Protein AF-A0A810E1B3-F1 (afdb_monomer)

Nearest PDB structures (foldseek):
  8aud-assembly1_A  TM=4.176E-01  e=9.708E-01  Corynebacterium glutamicum ATCC 13032
  8t4h-assembly1_B  TM=4.953E-01  e=5.343E+00  Homo sapiens
  8aud-assembly2_B  TM=3.940E-01  e=2.552E+00  Corynebacterium glutamicum ATCC 13032
  9baa-assembly1_A  TM=4.103E-01  e=7.099E+00  Acetivibrio thermocellus ATCC 27405
  8vpb-assembly1_B  TM=4.462E-01  e=8.912E+00  Acetivibrio thermocellus ATCC 27405

Sequence (246 aa):
MGAIKHEAGAIRKLLKQLGKKEELEVCYEGGPTGYGLHRLLTSLGVRCMVVAPSLIPVRRGDQVKTDRRDALRLSELLRAGELSGVYVPSAEDEALRDLVRAREDAREDLHRAKQRLLKFLLRYSITPPAGIKRRWTKRYRLWLEGLKLEQEAQAITFREYLHAVKEGEERLKRIETGLLEQAAQGANGALVKALQGLRGVAFVTAVSLVAEIGSFRRFRSPMQLMAYLGLVPREYSSGQSVRRGN

Radius of gyration: 25.75 Å; Cα contacts (8 Å, |Δi|>4): 185; chains: 1; bounding box: 69×49×72 Å

Mean predicted aligned error: 8.13 Å

Secondary structure (DSSP, 8-state):
-----SSHHHHHHHHHHH--GGG-EEEEE--TTTTHHHHHHHHTT-EEEEE-GGGSPPPTT-----HHHHHHHHHHHHHTT---BPP---HHHHHHHHHHHHHHHHHHHHHHHHHHHHHHHHHTT----TT--STTSHHHHHHHHT---SSHHHHHHHHHHHHHHHHHHHHHHHHHHHHHHHHHHSTTHHHHHHHHTSTT--HHHHHHHHHHH--GGG-SSHHHHHHHTT-SPEEEEETTEEEEE-

Foldseek 3Di:
DDDFDPDLVRVVVVVVVVDDQVPAEEEDEDDPPACPVVVSSVVVVHHYFYAYPVQQDDDPPPPDDDPVVVRVSVVVCVVVVSTDGDDRADPLLVVLLVLLVQLVVLVVQLVVLVVVLVVLCVVVVNDDPPVCPDDPDPSNLVRLVPDDDPDVVSVVVNVVSNVSNVVSVVSSVVSVVVSVVCLVPDPCVVQLVVQCVDPPQDSSNSSNCCSVVPDPVVDPDPVSVCVVVVNAWDWDDDDPDTDTHD

pLDDT: mean 87.78, std 12.41, range [39.97, 98.69]

Structure (mmCIF, N/CA/C/O backbone):
data_AF-A0A810E1B3-F1
#
_entry.id   AF-A0A810E1B3-F1
#
loop_
_atom_site.group_PDB
_atom_site.id
_atom_site.type_symbol
_atom_site.label_atom_id
_atom_site.label_alt_id
_atom_site.label_comp_id
_atom_site.label_asym_id
_atom_site.label_entity_id
_atom_site.label_seq_id
_atom_site.pdbx_PDB_ins_code
_atom_site.Cartn_x
_atom_site.Cartn_y
_atom_site.Cartn_z
_atom_site.occupancy
_atom_site.B_iso_or_equiv
_atom_site.auth_seq_id
_atom_site.auth_comp_id
_atom_site.auth_asym_id
_atom_site.auth_atom_id
_atom_site.pdbx_PDB_model_num
ATOM 1 N N . MET A 1 1 ? -13.111 20.442 29.327 1.00 57.78 1 MET A N 1
ATOM 2 C CA . MET A 1 1 ? -11.854 19.671 29.433 1.00 57.78 1 MET A CA 1
ATOM 3 C C . MET A 1 1 ? -10.859 20.230 28.433 1.00 57.78 1 MET A C 1
ATOM 5 O O . MET A 1 1 ? -11.298 20.713 27.395 1.00 57.78 1 MET A O 1
ATOM 9 N N . GLY A 1 2 ? -9.578 20.290 28.800 1.00 71.38 2 GLY A N 1
ATOM 10 C CA . GLY A 1 2 ? -8.495 20.767 27.930 1.00 71.38 2 GLY A CA 1
ATOM 11 C C . GLY A 1 2 ? -7.874 19.634 27.110 1.00 71.38 2 GLY A C 1
ATOM 12 O O . GLY A 1 2 ? -8.353 18.504 27.170 1.00 71.38 2 GLY A O 1
ATOM 13 N N . ALA A 1 3 ? -6.808 19.940 26.369 1.00 80.56 3 ALA A N 1
ATOM 14 C CA . ALA A 1 3 ? -6.036 18.947 25.627 1.00 80.56 3 ALA A CA 1
ATOM 15 C C . ALA A 1 3 ? -5.406 17.907 26.570 1.00 80.56 3 ALA A C 1
ATOM 17 O O . ALA A 1 3 ? -4.975 18.231 27.679 1.00 80.56 3 ALA A O 1
ATOM 18 N N . ILE A 1 4 ? -5.347 16.654 26.119 1.00 83.94 4 ILE A N 1
ATOM 19 C CA . ILE A 1 4 ? -4.824 15.524 26.891 1.00 83.94 4 ILE A CA 1
ATOM 20 C C . ILE A 1 4 ? -3.757 14.841 26.051 1.00 83.94 4 ILE A C 1
ATOM 22 O O . ILE A 1 4 ? -3.924 14.668 24.845 1.00 83.94 4 ILE A O 1
ATOM 26 N N . LYS A 1 5 ? -2.656 14.445 26.690 1.00 85.44 5 LYS A N 1
ATOM 27 C CA . LYS A 1 5 ? -1.611 13.676 26.016 1.00 85.44 5 LYS A CA 1
ATOM 28 C C . LYS A 1 5 ? -2.170 12.339 25.534 1.00 85.44 5 LYS A C 1
ATOM 30 O O . LYS A 1 5 ? -2.859 11.648 26.287 1.00 85.44 5 LYS A O 1
ATOM 35 N N . HIS A 1 6 ? -1.822 11.953 24.310 1.00 84.19 6 HIS A N 1
ATOM 36 C CA . HIS A 1 6 ? -2.194 10.666 23.722 1.00 84.19 6 HIS A CA 1
ATOM 37 C C . HIS A 1 6 ? -1.310 9.533 24.279 1.00 84.19 6 HIS A C 1
ATOM 39 O O . HIS A 1 6 ? -0.597 8.849 23.556 1.00 84.19 6 HIS A O 1
ATOM 45 N N . GLU A 1 7 ? -1.345 9.354 25.598 1.00 90.00 7 GLU A N 1
ATOM 46 C CA . GLU A 1 7 ? -0.575 8.357 26.338 1.00 90.00 7 GLU A CA 1
ATOM 47 C C . GLU A 1 7 ? -1.523 7.527 27.203 1.00 90.00 7 GLU A C 1
ATOM 49 O O . GLU A 1 7 ? -2.432 8.062 27.847 1.00 90.00 7 GLU A O 1
ATOM 54 N N . ALA A 1 8 ? -1.291 6.215 27.278 1.00 88.44 8 ALA A N 1
ATOM 55 C CA . ALA A 1 8 ? -2.185 5.305 27.994 1.00 88.44 8 ALA A CA 1
ATOM 56 C C . ALA A 1 8 ? -2.392 5.700 29.468 1.00 88.44 8 ALA A C 1
ATOM 58 O O . ALA A 1 8 ? -3.504 5.595 29.987 1.00 88.44 8 ALA A O 1
ATOM 59 N N . GLY A 1 9 ? -1.345 6.195 30.138 1.00 91.50 9 GLY A N 1
ATOM 60 C CA . GLY A 1 9 ? -1.424 6.671 31.521 1.00 91.50 9 GLY A CA 1
ATOM 61 C C . GLY A 1 9 ? -2.328 7.897 31.683 1.00 91.50 9 GLY A C 1
ATOM 62 O O . GLY A 1 9 ? -3.181 7.921 32.573 1.00 91.50 9 GLY A O 1
ATOM 63 N N . ALA A 1 10 ? -2.194 8.884 30.792 1.00 91.75 10 ALA A N 1
ATOM 64 C CA . ALA A 1 10 ? -3.015 10.094 30.801 1.00 91.75 10 ALA A CA 1
ATOM 65 C C . ALA A 1 10 ? -4.493 9.777 30.525 1.00 91.75 10 ALA A C 1
ATOM 67 O O . ALA A 1 10 ? -5.373 10.260 31.239 1.00 91.75 10 ALA A O 1
ATOM 68 N N . ILE A 1 11 ? -4.760 8.894 29.558 1.00 92.25 11 ILE A N 1
ATOM 69 C CA . ILE A 1 11 ? -6.116 8.450 29.206 1.00 92.25 11 ILE A CA 1
ATOM 70 C C . ILE A 1 11 ? -6.761 7.694 30.373 1.00 92.25 11 ILE A C 1
ATOM 72 O O . ILE A 1 11 ? -7.889 7.996 30.757 1.00 92.25 11 ILE A O 1
ATOM 76 N N . ARG A 1 12 ? -6.041 6.759 31.009 1.00 91.62 12 ARG A N 1
ATOM 77 C CA . ARG A 1 12 ? -6.546 6.037 32.192 1.00 91.62 12 ARG A CA 1
ATOM 78 C C . ARG A 1 12 ? -6.885 6.983 33.342 1.00 91.62 12 ARG A C 1
ATOM 80 O O . ARG A 1 12 ? -7.899 6.785 34.009 1.00 91.62 12 ARG A O 1
ATOM 87 N N . LYS A 1 13 ? -6.048 7.998 33.583 1.00 91.94 13 LYS A N 1
ATOM 88 C CA . LYS A 1 13 ? -6.295 9.010 34.619 1.00 91.94 13 LYS A CA 1
ATOM 89 C C . LYS A 1 13 ? -7.562 9.810 34.317 1.00 91.94 13 LYS A C 1
ATOM 91 O O . LYS A 1 13 ? -8.375 9.980 35.219 1.00 91.94 13 LYS A O 1
ATOM 96 N N . LEU A 1 14 ? -7.747 10.236 33.068 1.00 91.19 14 LEU A N 1
ATOM 97 C CA . LEU A 1 14 ? -8.951 10.948 32.640 1.00 91.19 14 LEU A CA 1
ATOM 98 C C . LEU A 1 14 ? -10.212 10.107 32.862 1.00 91.19 14 LEU A C 1
ATOM 100 O O . LEU A 1 14 ? -11.160 10.588 33.468 1.00 91.19 14 LEU A O 1
ATOM 104 N N . LEU A 1 15 ? -10.228 8.854 32.401 1.00 91.69 15 LEU A N 1
ATOM 105 C CA . LEU A 1 15 ? -11.415 7.999 32.518 1.00 91.69 15 LEU A CA 1
ATOM 106 C C . LEU A 1 15 ? -11.840 7.811 33.977 1.00 91.69 15 LEU A C 1
ATOM 108 O O . LEU A 1 15 ? -13.021 7.909 34.282 1.00 91.69 15 LEU A O 1
ATOM 112 N N . LYS A 1 16 ? -10.875 7.639 34.892 1.00 89.94 16 LYS A N 1
ATOM 113 C CA . LYS A 1 16 ? -11.152 7.570 36.336 1.00 89.94 16 LYS A CA 1
ATOM 114 C C . LYS A 1 16 ? -11.768 8.856 36.895 1.00 89.94 16 LYS A C 1
ATOM 116 O O . LYS A 1 16 ? -12.534 8.783 37.846 1.00 89.94 16 LYS A O 1
ATOM 121 N N . GLN A 1 17 ? -11.413 10.018 36.344 1.00 91.19 17 GLN A N 1
ATOM 122 C CA . GLN A 1 17 ? -11.992 11.305 36.743 1.00 91.19 17 GLN A CA 1
ATOM 123 C C . GLN A 1 17 ? -13.399 11.515 36.173 1.00 91.19 17 GLN A C 1
ATOM 125 O O . GLN A 1 17 ? -14.184 12.246 36.767 1.00 91.19 17 GLN A O 1
ATOM 130 N N . LEU A 1 18 ? -13.702 10.904 35.025 1.00 90.38 18 LEU A N 1
ATOM 131 C CA . LEU A 1 18 ? -14.982 11.045 34.333 1.00 90.38 18 LEU A CA 1
ATOM 132 C C . LEU A 1 18 ? -16.108 10.222 34.962 1.00 90.38 18 LEU A C 1
ATOM 134 O O . LEU A 1 18 ? -17.259 10.639 34.885 1.00 90.38 18 LEU A O 1
ATOM 138 N N . GLY A 1 19 ? -15.795 9.079 35.573 1.00 90.75 19 GLY A N 1
ATOM 139 C CA . GLY A 1 19 ? -16.785 8.250 36.254 1.00 90.75 19 GLY A CA 1
ATOM 140 C C . GLY A 1 19 ? -16.508 6.757 36.136 1.00 90.75 19 GLY A C 1
ATOM 141 O O . GLY A 1 19 ? -15.393 6.322 35.831 1.00 90.75 19 GLY A O 1
ATOM 142 N N . LYS A 1 20 ? -17.541 5.955 36.404 1.00 91.00 20 LYS A N 1
ATOM 143 C CA . LYS A 1 20 ? -17.486 4.498 36.257 1.00 91.00 20 LYS A CA 1
ATOM 144 C C . LYS A 1 20 ? -17.543 4.119 34.780 1.00 91.00 20 LYS A C 1
ATOM 146 O O . LYS A 1 20 ? -18.309 4.699 34.021 1.00 91.00 20 LYS A O 1
ATOM 151 N N . LYS A 1 21 ? -16.762 3.120 34.368 1.00 90.38 21 LYS A N 1
ATOM 152 C CA . LYS A 1 21 ? -16.644 2.703 32.957 1.00 90.38 21 LYS A CA 1
ATOM 153 C C . LYS A 1 21 ? -17.984 2.310 32.321 1.00 90.38 21 LYS A C 1
ATOM 155 O O . LYS A 1 21 ? -18.166 2.535 31.132 1.00 90.38 21 LYS A O 1
ATOM 160 N N . GLU A 1 22 ? -18.913 1.772 33.110 1.00 90.75 22 GLU A N 1
ATOM 161 C CA . GLU A 1 22 ? -20.248 1.345 32.677 1.00 90.75 22 GLU A CA 1
ATOM 162 C C . GLU A 1 22 ? -21.158 2.529 32.308 1.00 90.75 22 GLU A C 1
ATOM 164 O O . GLU A 1 22 ? -22.084 2.379 31.514 1.00 90.75 22 GLU A O 1
ATOM 169 N N . GLU A 1 23 ? -20.873 3.708 32.862 1.00 91.31 23 GLU A N 1
ATOM 170 C CA . GLU A 1 23 ? -21.619 4.953 32.652 1.00 91.31 23 GLU A CA 1
ATOM 171 C C . GLU A 1 23 ? -20.979 5.830 31.561 1.00 91.31 23 GLU A C 1
ATOM 173 O O . GLU A 1 23 ? -21.520 6.874 31.201 1.00 91.31 23 GLU A O 1
ATOM 178 N N . LEU A 1 24 ? -19.825 5.416 31.022 1.00 92.81 24 LEU A N 1
ATOM 179 C CA . LEU A 1 24 ? -19.074 6.178 30.031 1.00 92.81 24 LEU A CA 1
ATOM 180 C C . LEU A 1 24 ? -19.323 5.670 28.612 1.00 92.81 24 LEU A C 1
ATOM 182 O O . LEU A 1 24 ? -19.197 4.483 28.299 1.00 92.81 24 LEU A O 1
ATOM 186 N N . GLU A 1 25 ? -19.589 6.621 27.725 1.00 93.62 25 GLU A N 1
ATOM 187 C CA . GLU A 1 25 ? -19.604 6.416 26.285 1.00 93.62 25 GLU A CA 1
ATOM 188 C C . GLU A 1 25 ? -18.716 7.468 25.627 1.00 93.62 25 GLU A C 1
ATOM 190 O O . GLU A 1 25 ? -18.861 8.669 25.858 1.00 93.62 25 GLU A O 1
ATOM 195 N N . VAL A 1 26 ? -17.737 7.004 24.856 1.00 93.81 26 VAL A N 1
ATOM 196 C CA . VAL A 1 26 ? -16.709 7.846 24.242 1.00 93.81 26 VAL A CA 1
ATOM 197 C C . VAL A 1 26 ? -16.842 7.760 22.731 1.00 93.81 26 VAL A C 1
ATOM 199 O O . VAL A 1 26 ? -17.075 6.685 22.186 1.00 93.81 26 VAL A O 1
ATOM 202 N N . CYS A 1 27 ? -16.620 8.866 22.029 1.00 93.69 27 CYS A N 1
ATOM 203 C CA . CYS A 1 27 ? -16.398 8.831 20.591 1.00 93.69 27 CYS A CA 1
ATOM 204 C C . CYS A 1 27 ? -15.172 9.649 20.199 1.00 93.69 27 CYS A C 1
ATOM 206 O O . CYS A 1 27 ? -14.748 10.540 20.937 1.00 93.69 27 CYS A O 1
ATOM 208 N N . TYR A 1 28 ? -14.595 9.325 19.046 1.00 91.56 28 TYR A N 1
ATOM 209 C CA . TYR A 1 28 ? -13.594 10.169 18.406 1.00 91.56 28 TYR A CA 1
ATOM 210 C C . TYR A 1 28 ? -13.694 10.082 16.883 1.00 91.56 28 TYR A C 1
ATOM 212 O O . TYR A 1 28 ? -14.169 9.091 16.320 1.00 91.56 28 TYR A O 1
ATOM 220 N N . GLU A 1 29 ? -13.239 11.140 16.222 1.00 89.94 29 GLU A N 1
ATOM 221 C CA . GLU A 1 29 ? -13.160 11.208 14.769 1.00 89.94 29 GLU A CA 1
ATOM 222 C C . GLU A 1 29 ? -11.985 10.367 14.257 1.00 89.94 29 GLU A C 1
ATOM 224 O O . GLU A 1 29 ? -10.843 10.520 14.693 1.00 89.94 29 GLU A O 1
ATOM 229 N N . GLY A 1 30 ? -12.271 9.458 13.328 1.00 85.25 30 GLY A N 1
ATOM 230 C CA . GLY A 1 30 ? -11.265 8.644 12.668 1.00 85.25 30 GLY A CA 1
ATOM 231 C C . GLY A 1 30 ? -10.285 9.524 11.897 1.00 85.25 30 GLY A C 1
ATOM 232 O O . GLY A 1 30 ? -10.683 10.334 11.064 1.00 85.25 30 GLY A O 1
ATOM 233 N N . GLY A 1 31 ? -8.998 9.328 12.158 1.00 82.75 31 GLY A N 1
ATOM 234 C CA . GLY A 1 31 ? -7.913 10.069 11.529 1.00 82.75 31 GLY A CA 1
ATOM 235 C C . GLY A 1 31 ? -6.709 9.169 11.244 1.00 82.75 31 GLY A C 1
ATOM 236 O O . GLY A 1 31 ? -6.809 7.944 11.340 1.00 82.75 31 GLY A O 1
ATOM 237 N N . PRO A 1 32 ? -5.542 9.750 10.925 1.00 79.75 32 PRO A N 1
ATOM 238 C CA . PRO A 1 32 ? -4.345 8.985 10.562 1.00 79.75 32 PRO A CA 1
ATOM 239 C C . PRO A 1 32 ? -3.734 8.199 11.736 1.00 79.75 32 PRO A C 1
ATOM 241 O O . PRO A 1 32 ? -2.818 7.411 11.539 1.00 79.75 32 PRO A O 1
ATOM 244 N N . THR A 1 33 ? -4.222 8.402 12.961 1.00 81.19 33 THR A N 1
ATOM 245 C CA . THR A 1 33 ? -3.702 7.802 14.199 1.00 81.19 33 THR A CA 1
ATOM 246 C C . THR A 1 33 ? -4.186 6.366 14.452 1.00 81.19 33 THR A C 1
ATOM 248 O O . THR A 1 33 ? -3.860 5.784 15.489 1.00 81.19 33 THR A O 1
ATOM 251 N N . GLY A 1 34 ? -4.942 5.780 13.517 1.00 85.00 34 GLY A N 1
ATOM 252 C CA . GLY A 1 34 ? -5.400 4.389 13.573 1.00 85.00 34 GLY A CA 1
ATOM 253 C C . GLY A 1 34 ? -6.413 4.110 14.691 1.00 85.00 34 GLY A C 1
ATOM 254 O O . GLY A 1 34 ? -7.148 4.994 15.143 1.00 85.00 34 GLY A O 1
ATOM 255 N N . TYR A 1 35 ? -6.467 2.854 15.142 1.00 92.25 35 TYR A N 1
ATOM 256 C CA . TYR A 1 35 ? -7.462 2.379 16.119 1.00 92.25 35 TYR A CA 1
ATOM 257 C C . TYR A 1 35 ? -6.884 2.083 17.513 1.00 92.25 35 TYR A C 1
ATOM 259 O O . TYR A 1 35 ? -7.554 1.479 18.353 1.00 92.25 35 TYR A O 1
ATOM 267 N N . GLY A 1 36 ? -5.654 2.527 17.799 1.00 91.94 36 GLY A N 1
ATOM 268 C CA . GLY A 1 36 ? -4.984 2.289 19.085 1.00 91.94 36 GLY A CA 1
ATOM 269 C C . GLY A 1 36 ? -5.761 2.841 20.286 1.00 91.94 36 GLY A C 1
ATOM 270 O O . GLY A 1 36 ? -5.939 2.139 21.283 1.00 91.94 36 GLY A O 1
ATOM 271 N N . LEU A 1 37 ? -6.301 4.060 20.167 1.00 92.31 37 LEU A N 1
ATOM 272 C CA . LEU A 1 37 ? -7.140 4.670 21.204 1.00 92.31 37 LEU A CA 1
ATOM 273 C C . LEU A 1 37 ? -8.421 3.864 21.440 1.00 92.31 37 LEU A C 1
ATOM 275 O O . LEU A 1 37 ? -8.738 3.556 22.587 1.00 92.31 37 LEU A O 1
ATOM 279 N N . HIS A 1 38 ? -9.123 3.481 20.368 1.00 94.19 38 HIS A N 1
ATOM 280 C CA . HIS A 1 38 ? -10.306 2.626 20.464 1.00 94.19 38 HIS A CA 1
ATOM 281 C C . HIS A 1 38 ? -9.984 1.336 21.231 1.00 94.19 38 HIS A C 1
ATOM 283 O O . HIS A 1 38 ? -10.647 1.024 22.215 1.00 94.19 38 HIS A O 1
ATOM 289 N N . ARG A 1 39 ? -8.915 0.624 20.846 1.00 92.81 39 ARG A N 1
ATOM 290 C CA . ARG A 1 39 ? -8.494 -0.624 21.508 1.00 92.81 39 ARG A CA 1
ATOM 291 C C . ARG A 1 39 ? -8.174 -0.420 22.986 1.00 92.81 39 ARG A C 1
ATOM 293 O O . ARG A 1 39 ? -8.597 -1.230 23.809 1.00 9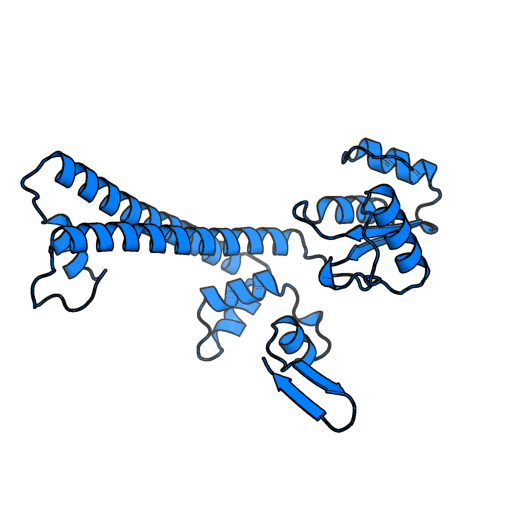2.81 39 ARG A O 1
ATOM 300 N N . LEU A 1 40 ? -7.472 0.660 23.337 1.00 93.31 40 LEU A N 1
ATOM 301 C CA . LEU A 1 40 ? -7.196 0.996 24.732 1.00 93.31 40 LEU A CA 1
ATOM 302 C C . LEU A 1 40 ? -8.500 1.199 25.513 1.00 93.31 40 LEU A C 1
ATOM 304 O O . LEU A 1 40 ? -8.666 0.588 26.566 1.00 93.31 40 LEU A O 1
ATOM 308 N N . LEU A 1 41 ? -9.426 2.008 24.998 1.00 94.00 41 LEU A N 1
ATOM 309 C CA . LEU A 1 41 ? -10.704 2.294 25.654 1.00 94.00 41 LEU A CA 1
ATOM 310 C C . LEU A 1 41 ? -11.537 1.019 25.843 1.00 94.00 41 LEU A C 1
ATOM 312 O O . LEU A 1 41 ? -11.976 0.733 26.958 1.00 94.00 41 LEU A O 1
ATOM 316 N N . THR A 1 42 ? -11.659 0.200 24.796 1.00 93.75 42 THR A N 1
ATOM 317 C CA . THR A 1 42 ? -12.369 -1.083 24.861 1.00 93.75 42 THR A CA 1
ATOM 318 C C . THR A 1 42 ? -11.716 -2.053 25.850 1.00 93.75 42 THR A C 1
ATOM 320 O O . THR A 1 42 ? -12.423 -2.699 26.617 1.00 93.75 42 THR A O 1
ATOM 323 N N . SER A 1 43 ? -10.378 -2.120 25.912 1.00 93.44 43 SER A N 1
ATOM 324 C CA . SER A 1 43 ? -9.656 -2.973 26.878 1.00 93.44 43 SER A CA 1
ATOM 325 C C . SER A 1 43 ? -9.891 -2.570 28.339 1.00 93.44 43 SER A C 1
ATOM 327 O O . SER A 1 43 ? -9.767 -3.391 29.244 1.00 93.44 43 SER A O 1
ATOM 329 N N . LEU A 1 44 ? -10.261 -1.307 28.573 1.00 93.06 44 LEU A N 1
ATOM 330 C CA . LEU A 1 44 ? -10.623 -0.785 29.891 1.00 93.06 44 LEU A CA 1
ATOM 331 C C . LEU A 1 44 ? -12.114 -0.989 30.207 1.00 93.06 44 LEU A C 1
ATOM 333 O O . LEU A 1 44 ? -12.564 -0.614 31.289 1.00 93.06 44 LEU A O 1
ATOM 337 N N . GLY A 1 45 ? -12.876 -1.589 29.287 1.00 93.75 45 GLY A N 1
ATOM 338 C CA . GLY A 1 45 ? -14.316 -1.805 29.408 1.00 93.75 45 GLY A CA 1
ATOM 339 C C . GLY A 1 45 ? -15.156 -0.558 29.128 1.00 93.75 45 GLY A C 1
ATOM 340 O O . GLY A 1 45 ? -16.323 -0.536 29.503 1.00 93.75 45 GLY A O 1
ATOM 341 N N . VAL A 1 46 ? -14.582 0.475 28.500 1.00 95.12 46 VAL A N 1
ATOM 342 C CA . VAL A 1 46 ? -15.312 1.688 28.105 1.00 95.12 46 VAL A CA 1
ATOM 343 C C . VAL A 1 46 ? -15.859 1.517 26.691 1.00 95.12 46 VAL A C 1
ATOM 345 O O . VAL A 1 46 ? -15.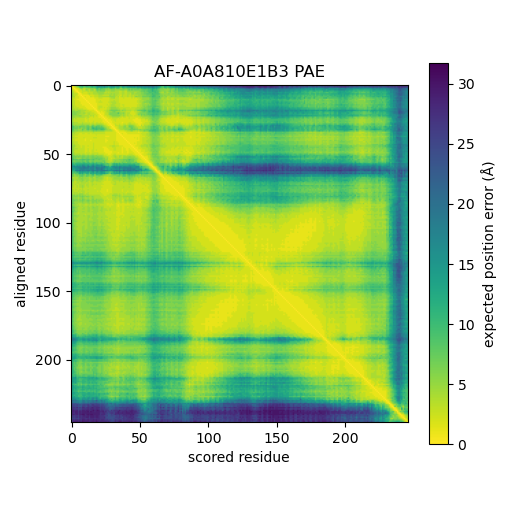128 1.120 25.779 1.00 95.12 46 VAL A O 1
ATOM 348 N N . ARG A 1 47 ? -17.139 1.849 26.487 1.00 93.75 47 ARG A N 1
ATOM 349 C CA . ARG A 1 47 ? -17.737 1.868 25.145 1.00 93.75 47 ARG A CA 1
ATOM 350 C C . ARG A 1 47 ? -17.126 3.001 24.326 1.00 93.75 47 ARG A C 1
ATOM 352 O O . ARG A 1 47 ? -17.100 4.146 24.774 1.00 93.75 47 ARG A O 1
ATOM 359 N N . CYS A 1 48 ? -16.637 2.678 23.130 1.00 94.62 48 CYS A N 1
ATOM 360 C CA . CYS A 1 48 ? -16.008 3.641 22.236 1.00 94.62 48 CYS A CA 1
ATOM 361 C C . CYS A 1 48 ? -16.564 3.524 20.814 1.00 94.62 48 CYS A C 1
ATOM 363 O O . CYS A 1 48 ? -16.584 2.434 20.248 1.00 94.62 48 CYS A O 1
ATOM 365 N N . MET A 1 49 ? -16.978 4.649 20.231 1.00 94.69 49 MET A N 1
ATOM 366 C CA . MET A 1 49 ? -17.393 4.760 18.836 1.00 94.69 49 MET A CA 1
ATOM 367 C C . MET A 1 49 ? -16.354 5.546 18.029 1.00 94.69 49 MET A C 1
ATOM 369 O O . MET A 1 49 ? -16.035 6.689 18.351 1.00 94.69 49 MET A O 1
ATOM 373 N N . VAL A 1 50 ? -15.851 4.957 16.945 1.00 93.62 50 VAL A N 1
ATOM 374 C CA . VAL A 1 50 ? -15.025 5.680 15.965 1.00 93.62 50 VAL A CA 1
ATOM 375 C C . VAL A 1 50 ? -15.936 6.216 14.873 1.00 93.62 50 VAL A C 1
ATOM 377 O O . VAL A 1 50 ? -16.738 5.457 14.335 1.00 93.62 50 VAL A O 1
ATOM 380 N N . VAL A 1 51 ? -15.827 7.494 14.528 1.00 91.69 51 VAL A N 1
ATOM 381 C CA . VAL A 1 51 ? -16.747 8.160 13.593 1.00 91.69 51 VAL A CA 1
ATOM 382 C C . VAL A 1 51 ? -15.982 8.646 12.370 1.00 91.69 51 VAL A C 1
ATOM 384 O O . VAL A 1 51 ? -14.921 9.245 12.508 1.00 91.69 51 VAL A O 1
ATOM 387 N N . ALA A 1 52 ? -16.494 8.401 11.163 1.00 85.38 52 ALA A N 1
ATOM 388 C CA . ALA A 1 52 ? -15.880 8.955 9.958 1.00 85.38 52 ALA A CA 1
ATOM 389 C C . ALA A 1 52 ? -16.191 10.459 9.841 1.00 85.38 52 ALA A C 1
ATOM 391 O O . ALA A 1 52 ? -17.363 10.820 9.968 1.00 85.38 52 ALA A O 1
ATOM 392 N N . PRO A 1 53 ? -15.208 11.314 9.491 1.00 81.44 53 PRO A N 1
ATOM 393 C CA . PRO A 1 53 ? -15.416 12.753 9.295 1.00 81.44 53 PRO A CA 1
ATOM 394 C C . PRO A 1 53 ? -16.598 13.078 8.371 1.00 81.44 53 PRO A C 1
ATOM 396 O O . PRO A 1 53 ? -17.399 13.970 8.632 1.00 81.44 53 PRO A O 1
ATOM 399 N N . SER A 1 54 ? -16.739 12.300 7.295 1.00 79.88 54 SER A N 1
ATOM 400 C CA . SER A 1 54 ? -17.780 12.460 6.275 1.00 79.88 54 SER A CA 1
ATOM 401 C C . SER A 1 54 ? -19.193 12.114 6.748 1.00 79.88 54 SER A C 1
ATOM 403 O O . SER A 1 54 ? -20.152 12.459 6.061 1.00 79.88 54 SER A O 1
ATOM 405 N N . LEU A 1 55 ? -19.329 11.427 7.885 1.00 80.62 55 LEU A N 1
ATOM 406 C CA . LEU A 1 55 ? -20.614 11.051 8.477 1.00 80.62 55 LEU A CA 1
ATOM 407 C C . LEU A 1 55 ? -21.037 11.991 9.611 1.00 80.62 55 LEU A C 1
ATOM 409 O O . LEU A 1 55 ? -22.160 11.874 10.090 1.00 80.62 55 LEU A O 1
ATOM 413 N N . ILE A 1 56 ? -20.170 12.912 10.044 1.00 81.06 56 ILE A N 1
ATOM 414 C CA . ILE A 1 56 ? -20.500 13.877 11.095 1.00 81.06 56 ILE A CA 1
ATOM 415 C C . ILE A 1 56 ? -21.428 14.949 10.497 1.00 81.06 56 ILE A C 1
ATOM 417 O O . ILE A 1 56 ? -21.035 15.630 9.546 1.00 81.06 56 ILE A O 1
ATOM 421 N N . PRO A 1 57 ? -22.642 15.160 11.041 1.00 79.56 57 PRO A N 1
ATOM 422 C CA . PRO A 1 57 ? -23.533 16.215 10.572 1.00 79.56 57 PRO A CA 1
ATOM 423 C C . PRO A 1 57 ? -22.885 17.600 10.691 1.00 79.56 57 PRO A C 1
ATOM 425 O O . PRO A 1 57 ? -22.527 18.037 11.789 1.00 79.56 57 PRO A O 1
ATOM 428 N N . VAL A 1 58 ? -22.772 18.329 9.575 1.00 74.44 58 VAL A N 1
ATOM 429 C CA . VAL A 1 58 ? -22.202 19.689 9.524 1.00 74.44 58 VAL A CA 1
ATOM 430 C C . VAL A 1 58 ? -23.324 20.726 9.427 1.00 74.44 58 VAL A C 1
ATOM 432 O O . VAL A 1 58 ? -24.231 20.603 8.608 1.00 74.44 58 VAL A O 1
ATOM 435 N N . ARG A 1 59 ? -23.254 21.789 10.242 1.00 70.00 59 ARG A N 1
ATOM 436 C CA . ARG A 1 59 ? -24.195 22.921 10.176 1.00 70.00 59 ARG A CA 1
ATOM 437 C C . ARG A 1 59 ? -23.615 23.957 9.214 1.00 70.00 59 ARG A C 1
ATOM 439 O O . ARG A 1 59 ? -22.440 24.299 9.326 1.00 70.00 59 ARG A O 1
ATOM 446 N N . ARG A 1 60 ? -24.415 24.452 8.264 1.00 60.06 60 ARG A N 1
ATOM 447 C CA . ARG A 1 60 ? -23.979 25.526 7.353 1.00 60.06 60 ARG A CA 1
ATOM 448 C C . ARG A 1 60 ? -23.740 26.815 8.151 1.00 60.06 60 ARG A C 1
ATOM 450 O O . ARG A 1 60 ? -24.574 27.175 8.972 1.00 60.06 60 ARG A O 1
ATOM 457 N N . GLY A 1 61 ? -22.623 27.500 7.892 1.00 64.31 61 GLY A N 1
ATOM 458 C CA . GLY A 1 61 ? -22.280 28.786 8.522 1.00 64.31 61 GLY A CA 1
ATOM 459 C C . GLY A 1 61 ? -21.372 28.709 9.757 1.00 64.31 61 GLY A C 1
ATOM 460 O O . GLY A 1 61 ? -21.006 29.749 10.296 1.00 64.31 61 GLY A O 1
ATOM 461 N N . ASP A 1 62 ? -20.962 27.516 10.190 1.00 63.53 62 ASP A N 1
ATOM 462 C CA . ASP A 1 62 ? -20.057 27.350 11.335 1.00 63.53 62 ASP A CA 1
ATOM 463 C C . ASP A 1 62 ? -18.593 27.557 10.885 1.00 63.53 62 ASP A C 1
ATOM 465 O O . ASP A 1 62 ? -17.951 26.648 10.360 1.00 63.53 62 ASP A O 1
ATOM 469 N N . GLN A 1 63 ? -18.091 28.793 11.000 1.00 58.31 63 GLN A N 1
ATOM 470 C CA . GLN A 1 63 ? -16.762 29.188 10.494 1.00 58.31 63 GLN A CA 1
ATOM 471 C C . GLN A 1 63 ? -15.634 29.075 11.534 1.00 58.31 63 GLN A C 1
ATOM 473 O O . GLN A 1 63 ? -14.461 29.126 11.173 1.00 58.31 63 GLN A O 1
ATOM 478 N N . VAL A 1 64 ? -15.963 28.905 12.819 1.00 68.69 64 VAL A N 1
ATOM 479 C CA . VAL A 1 64 ? -14.970 28.851 13.903 1.00 68.69 64 VAL A CA 1
ATOM 480 C C . VAL A 1 64 ? -14.771 27.406 14.348 1.00 68.69 64 VAL A C 1
ATOM 482 O O . VAL A 1 64 ? -15.578 26.872 15.108 1.00 68.69 64 VAL A O 1
ATOM 485 N N . LYS A 1 65 ? -13.671 26.797 13.899 1.00 66.75 65 LYS A N 1
ATOM 486 C CA . LYS A 1 65 ? -13.239 25.455 14.308 1.00 66.75 65 LYS A CA 1
ATOM 487 C C . LYS A 1 65 ? -12.239 25.549 15.453 1.00 66.75 65 LYS A C 1
ATOM 489 O O . LYS A 1 65 ? -11.205 26.198 15.317 1.00 66.75 65 LYS A O 1
ATOM 494 N N . THR A 1 66 ? -12.551 24.920 16.580 1.00 80.94 66 THR A N 1
ATOM 495 C CA . THR A 1 66 ? -11.599 24.725 17.678 1.00 80.94 66 THR A CA 1
ATOM 496 C C . THR A 1 66 ? -11.770 23.322 18.233 1.00 80.94 66 THR A C 1
ATOM 498 O O . THR A 1 66 ? -12.904 22.873 18.402 1.00 80.94 66 THR A O 1
ATOM 501 N N . ASP A 1 67 ? -10.665 22.675 18.615 1.00 81.25 67 ASP A N 1
ATOM 502 C CA . ASP A 1 67 ? -10.668 21.295 19.129 1.00 81.25 67 ASP A CA 1
ATOM 503 C C . ASP A 1 67 ? -11.695 21.086 20.251 1.00 81.25 67 ASP A C 1
ATOM 505 O O . ASP A 1 67 ? -12.368 20.062 20.337 1.00 81.25 67 ASP A O 1
ATOM 509 N N . ARG A 1 68 ? -11.860 22.096 21.117 1.00 83.12 68 ARG A N 1
ATOM 510 C CA . ARG A 1 68 ? -12.826 22.059 22.219 1.00 83.12 68 ARG A CA 1
ATOM 511 C C . ARG A 1 68 ? -14.278 22.092 21.735 1.00 83.12 68 ARG A C 1
ATOM 513 O O . ARG A 1 68 ? -15.109 21.403 22.324 1.00 83.12 68 ARG A O 1
ATOM 520 N N . ARG A 1 69 ? -14.601 22.915 20.731 1.00 83.19 69 ARG A N 1
ATOM 521 C CA . ARG A 1 69 ? -15.960 22.988 20.166 1.00 83.19 69 ARG A CA 1
ATOM 522 C C . ARG A 1 69 ? -16.283 21.724 19.383 1.00 83.19 69 ARG A C 1
ATOM 524 O O . ARG A 1 69 ? -17.386 21.210 19.535 1.00 83.19 69 ARG A O 1
ATOM 531 N N . ASP A 1 70 ? -15.319 21.201 18.636 1.00 83.50 70 ASP A N 1
ATOM 532 C CA . ASP A 1 70 ? -15.487 19.971 17.862 1.00 83.50 70 ASP A CA 1
ATOM 533 C C . ASP A 1 70 ? -15.694 18.761 18.788 1.00 83.50 70 ASP A C 1
ATOM 535 O O . ASP A 1 70 ? -16.640 17.995 18.600 1.00 83.50 70 ASP A O 1
ATOM 539 N N . ALA A 1 71 ? -14.916 18.650 19.872 1.00 87.50 71 ALA A N 1
ATOM 540 C CA . ALA A 1 71 ? -15.103 17.603 20.880 1.00 87.50 71 ALA A CA 1
ATOM 541 C C . ALA A 1 71 ? -16.458 17.694 21.610 1.00 87.50 71 ALA A C 1
ATOM 543 O O . ALA A 1 71 ? -17.090 16.667 21.860 1.00 87.50 71 ALA A O 1
ATOM 544 N N . LEU A 1 72 ? -16.920 18.906 21.947 1.00 89.31 72 LEU A N 1
ATOM 545 C CA . LEU A 1 72 ? -18.231 19.108 22.580 1.00 89.31 72 LEU A CA 1
ATOM 546 C C . LEU A 1 72 ? -19.375 18.752 21.625 1.00 89.31 72 LEU A C 1
ATOM 548 O O . LEU A 1 72 ? -20.314 18.065 22.006 1.00 89.31 72 LEU A O 1
ATOM 552 N N . ARG A 1 73 ? -19.281 19.179 20.366 1.00 88.81 73 ARG A N 1
ATOM 553 C CA . ARG A 1 73 ? -20.266 18.844 19.337 1.00 88.81 73 ARG A CA 1
ATOM 554 C C . ARG A 1 73 ? -20.361 17.334 19.134 1.00 88.81 73 ARG A C 1
ATOM 556 O O . ARG A 1 73 ? -21.459 16.795 19.045 1.00 88.81 73 ARG A O 1
ATOM 563 N N . LEU A 1 74 ? -19.220 16.650 19.062 1.00 90.25 74 LEU A N 1
ATOM 564 C CA . LEU A 1 74 ? -19.184 15.195 18.949 1.00 90.25 74 LEU A CA 1
ATOM 565 C C . LEU A 1 74 ? -19.857 14.518 20.147 1.00 90.25 74 LEU A C 1
ATOM 567 O O . LEU A 1 74 ? -20.649 13.601 19.950 1.00 90.25 74 LEU A O 1
ATOM 571 N N . SER A 1 75 ? -19.614 14.981 21.376 1.00 91.88 75 SER A N 1
ATOM 572 C CA 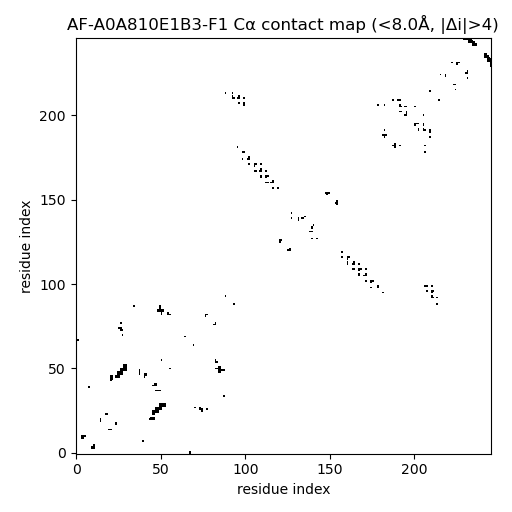. SER A 1 75 ? -20.272 14.394 22.548 1.00 91.88 75 SER A CA 1
ATOM 573 C C . SER A 1 75 ? -21.781 14.665 22.586 1.00 91.88 75 SER A C 1
ATOM 575 O O . SER A 1 75 ? -22.544 13.784 22.980 1.00 91.88 75 SER A O 1
ATOM 577 N N . GLU A 1 76 ? -22.237 15.833 22.125 1.00 92.25 76 GLU A N 1
ATOM 578 C CA . GLU A 1 76 ? -23.664 16.147 21.980 1.00 92.25 76 GLU A CA 1
ATOM 579 C C . GLU A 1 76 ? -24.350 15.242 20.952 1.00 92.25 76 GLU A C 1
ATOM 581 O O . GLU A 1 76 ? -25.407 14.685 21.250 1.00 92.25 76 GLU A O 1
ATOM 586 N N . LEU A 1 77 ? -23.735 15.050 19.779 1.00 92.56 77 LEU A N 1
ATOM 587 C CA . LEU A 1 77 ? -24.247 14.164 18.729 1.00 92.56 77 LEU A CA 1
ATOM 588 C C . LEU A 1 77 ? -24.264 12.699 19.179 1.00 92.56 77 LEU A C 1
ATOM 590 O O . LEU A 1 77 ? -25.223 11.982 18.894 1.00 92.56 77 LEU A O 1
ATOM 594 N N . LEU A 1 78 ? -23.232 12.258 19.908 1.00 92.62 78 LEU A N 1
ATOM 595 C CA . LEU A 1 78 ? -23.186 10.919 20.496 1.00 92.62 78 LEU A CA 1
ATOM 596 C C . LEU A 1 78 ? -24.354 10.723 21.462 1.00 92.62 78 LEU A C 1
ATOM 598 O O . LEU A 1 78 ? -25.095 9.752 21.346 1.00 92.62 78 LEU A O 1
ATOM 602 N N . ARG A 1 79 ? -24.558 11.683 22.373 1.00 91.88 79 ARG A N 1
ATOM 603 C CA . ARG A 1 79 ? -25.655 11.653 23.348 1.00 91.88 79 ARG A CA 1
ATOM 604 C C . ARG A 1 79 ? -27.030 11.660 22.677 1.00 91.88 79 ARG A C 1
ATOM 606 O O . ARG A 1 79 ? -27.957 11.054 23.203 1.00 91.88 79 ARG A O 1
ATOM 613 N N . ALA A 1 80 ? -27.167 12.346 21.545 1.00 92.88 80 ALA A N 1
ATOM 614 C CA . ALA A 1 80 ? -28.399 12.383 20.761 1.00 92.88 80 ALA A CA 1
ATOM 615 C C . ALA A 1 80 ? -28.636 11.110 19.922 1.00 92.88 80 ALA A C 1
ATOM 617 O O . ALA A 1 80 ? -29.709 10.959 19.346 1.00 92.88 80 ALA A O 1
ATOM 618 N N . GLY A 1 81 ? -27.660 10.197 19.835 1.00 89.94 81 GLY A N 1
ATOM 619 C CA . GLY A 1 81 ? -27.740 9.021 18.963 1.00 89.94 81 GLY A CA 1
ATOM 620 C C . GLY A 1 81 ? -27.633 9.355 17.471 1.00 89.94 81 GLY A C 1
ATOM 621 O O . GLY A 1 81 ? -28.022 8.549 16.631 1.00 89.94 81 GLY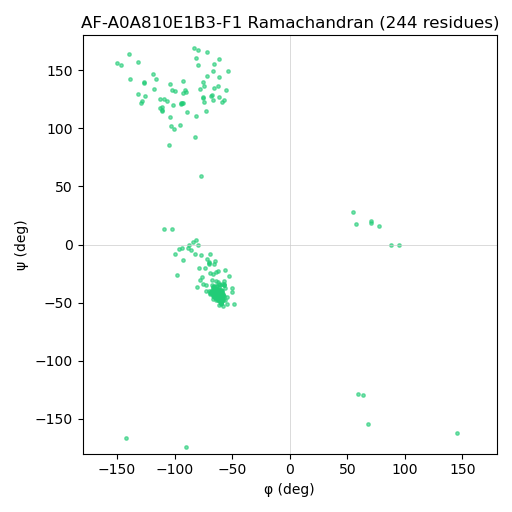 A O 1
ATOM 622 N N . GLU A 1 82 ? -27.109 10.535 17.128 1.00 90.44 82 GLU A N 1
ATOM 623 C CA . GLU A 1 82 ? -26.997 11.025 15.746 1.00 90.44 82 GLU A CA 1
ATOM 624 C C . GLU A 1 82 ? -25.689 10.601 15.055 1.00 90.44 82 GLU A C 1
ATOM 626 O O . GLU A 1 82 ? -25.477 10.893 13.877 1.00 90.44 82 GLU A O 1
ATOM 631 N N . LEU A 1 83 ? -24.790 9.911 15.765 1.00 91.00 83 LEU A N 1
ATOM 632 C CA . LEU A 1 83 ? -23.534 9.414 15.205 1.00 91.00 83 LEU A CA 1
ATOM 633 C C . LEU A 1 83 ? -23.668 7.983 14.691 1.00 91.00 83 LEU A C 1
ATOM 635 O O . LEU A 1 83 ? -24.270 7.116 15.318 1.00 91.00 83 LEU A O 1
ATOM 639 N N . SER A 1 84 ? -23.024 7.726 13.553 1.00 86.19 84 SER A N 1
ATOM 640 C CA . SER A 1 84 ? -22.849 6.383 13.002 1.00 86.19 84 SER A CA 1
ATOM 641 C C . SER A 1 84 ? -21.384 5.970 13.088 1.00 86.19 84 SER A C 1
ATOM 643 O O . SER A 1 84 ? -20.509 6.602 12.493 1.00 86.19 84 SER A O 1
ATOM 645 N N . GLY A 1 85 ? -21.125 4.894 13.830 1.00 87.81 85 GLY A N 1
ATOM 646 C CA . GLY A 1 85 ? -19.786 4.345 13.995 1.00 87.81 85 GLY A CA 1
ATOM 647 C C . GLY A 1 85 ? -19.275 3.645 12.737 1.00 87.81 85 GLY A C 1
ATOM 648 O O . GLY A 1 85 ? -20.027 2.975 12.025 1.00 87.81 85 GLY A O 1
ATOM 649 N N . VAL A 1 86 ? -17.973 3.755 12.482 1.00 88.31 86 VAL A N 1
ATOM 650 C CA . VAL A 1 86 ? -17.296 2.929 11.483 1.00 88.31 86 VAL A CA 1
ATOM 651 C C . VAL A 1 86 ? -16.999 1.547 12.045 1.00 88.31 86 VAL A C 1
ATOM 653 O O . VAL A 1 86 ? -16.823 1.351 13.247 1.00 88.31 86 VAL A O 1
ATOM 656 N N . TYR A 1 87 ? -16.884 0.576 11.146 1.00 87.44 87 TYR A N 1
ATOM 657 C CA . TYR A 1 87 ? -16.320 -0.716 11.500 1.00 87.44 87 TYR A CA 1
ATOM 658 C C . TYR A 1 87 ? -14.838 -0.556 11.851 1.00 87.44 87 TYR A C 1
ATOM 660 O O . TYR A 1 87 ? -14.058 -0.060 11.035 1.00 87.44 87 TYR A O 1
ATOM 668 N N . VAL A 1 88 ? -14.466 -1.004 13.048 1.00 90.06 88 VAL A N 1
ATOM 669 C CA . VAL A 1 88 ? -13.074 -1.052 13.489 1.00 90.06 88 VAL A CA 1
ATOM 670 C C . VAL A 1 88 ? -12.485 -2.410 13.082 1.00 90.06 88 VAL A C 1
ATOM 672 O O . VAL A 1 88 ? -12.961 -3.433 13.580 1.00 90.06 88 VAL A O 1
ATOM 675 N N . PRO A 1 89 ? -11.496 -2.449 12.169 1.00 88.69 89 PRO A N 1
ATOM 676 C CA . PRO A 1 89 ? -10.837 -3.688 11.750 1.00 88.69 89 PRO A CA 1
ATOM 677 C C . PRO A 1 89 ? -10.125 -4.377 12.922 1.00 88.69 89 PRO A C 1
ATOM 679 O O . PRO A 1 89 ? -9.811 -3.747 13.936 1.00 88.69 89 PRO A O 1
ATOM 682 N N . SER A 1 90 ? -9.852 -5.678 12.808 1.00 87.31 90 SER A N 1
ATOM 683 C CA . SER A 1 90 ? -8.952 -6.364 13.744 1.00 87.31 90 SER A CA 1
ATOM 684 C C . SER A 1 90 ? -7.492 -5.949 13.508 1.00 87.31 90 SER A C 1
ATOM 686 O O . SER A 1 90 ? -7.171 -5.347 12.486 1.00 87.31 90 SER A O 1
ATOM 688 N N . ALA A 1 91 ? -6.597 -6.255 14.453 1.00 88.25 91 ALA A N 1
ATOM 689 C CA . ALA A 1 91 ? -5.175 -5.943 14.281 1.00 88.25 91 ALA A CA 1
ATOM 690 C C . ALA A 1 91 ? -4.566 -6.734 13.107 1.00 88.25 91 ALA A C 1
ATOM 692 O O . ALA A 1 91 ? -3.693 -6.230 12.409 1.00 88.25 91 ALA A O 1
ATOM 693 N N . GLU A 1 92 ? -5.072 -7.944 12.860 1.00 86.56 92 GLU A N 1
ATOM 694 C CA . GLU A 1 92 ? -4.689 -8.774 11.716 1.00 86.56 92 GLU A CA 1
ATOM 695 C C . GLU A 1 92 ? -5.173 -8.169 10.388 1.00 86.56 92 GLU A C 1
ATOM 697 O O . GLU A 1 92 ? -4.417 -8.134 9.419 1.00 86.56 92 GLU A O 1
ATOM 702 N N . ASP A 1 93 ? -6.399 -7.629 10.347 1.00 86.12 93 ASP A N 1
ATOM 703 C CA . ASP A 1 93 ? -6.919 -6.931 9.163 1.00 86.12 93 ASP A CA 1
ATOM 704 C C . ASP A 1 93 ? -6.105 -5.663 8.861 1.00 86.12 93 ASP A C 1
ATOM 706 O O . ASP A 1 93 ? -5.782 -5.402 7.705 1.00 86.12 93 ASP A O 1
ATOM 710 N N . GLU A 1 94 ? -5.759 -4.874 9.888 1.00 89.94 94 GLU A N 1
ATOM 711 C CA . GLU A 1 94 ? -4.892 -3.695 9.745 1.00 89.94 94 GLU A CA 1
ATOM 712 C C . GLU A 1 94 ? -3.519 -4.079 9.184 1.00 89.94 94 GLU A C 1
ATOM 714 O O . GLU A 1 94 ? -3.092 -3.508 8.183 1.00 89.94 94 GLU A O 1
ATOM 719 N N . ALA A 1 95 ? -2.874 -5.100 9.756 1.00 90.50 95 ALA A N 1
ATOM 720 C CA . ALA A 1 95 ? -1.568 -5.566 9.297 1.00 90.50 95 ALA A CA 1
ATOM 721 C C . ALA A 1 95 ? -1.599 -6.041 7.832 1.00 90.50 95 ALA A C 1
ATOM 723 O O . ALA A 1 95 ? -0.696 -5.734 7.049 1.00 90.50 95 ALA A O 1
ATOM 724 N N . LEU A 1 96 ? -2.658 -6.752 7.426 1.00 90.12 96 LEU A N 1
ATOM 725 C CA . LEU A 1 96 ? -2.828 -7.162 6.033 1.00 90.12 96 LEU A CA 1
ATOM 726 C C . LEU A 1 96 ? -3.075 -5.958 5.107 1.00 90.12 96 LEU A C 1
ATOM 728 O O . LEU A 1 96 ? -2.523 -5.916 4.004 1.00 90.12 96 LEU A O 1
ATOM 732 N N . ARG A 1 97 ? -3.868 -4.966 5.540 1.00 90.88 97 ARG A N 1
ATOM 733 C CA . ARG A 1 97 ? -4.081 -3.713 4.791 1.00 90.88 97 ARG A CA 1
ATOM 734 C C . ARG A 1 97 ? -2.786 -2.948 4.589 1.00 90.88 97 ARG A C 1
ATOM 736 O O . ARG A 1 97 ? -2.551 -2.477 3.480 1.00 90.88 97 ARG A O 1
ATOM 743 N N . ASP A 1 98 ? -1.946 -2.848 5.612 1.00 93.25 98 ASP A N 1
ATOM 744 C CA . ASP A 1 98 ? -0.656 -2.168 5.508 1.00 93.25 98 ASP A CA 1
ATOM 745 C C . ASP A 1 98 ? 0.220 -2.815 4.432 1.00 93.25 98 ASP A C 1
ATOM 747 O O . ASP A 1 98 ? 0.804 -2.120 3.600 1.00 93.25 98 ASP A O 1
ATOM 751 N N . LEU A 1 99 ? 0.234 -4.149 4.362 1.00 94.56 99 LEU A N 1
ATOM 752 C CA . LEU A 1 99 ? 0.982 -4.870 3.335 1.00 94.56 99 LEU A CA 1
ATOM 753 C C . LEU A 1 99 ? 0.398 -4.673 1.921 1.00 94.56 99 LEU A C 1
ATOM 755 O O . LEU A 1 99 ? 1.150 -4.499 0.958 1.00 94.56 99 LEU A O 1
ATOM 759 N N . VAL A 1 100 ? -0.932 -4.658 1.778 1.00 94.50 100 VAL A N 1
ATOM 760 C CA . VAL A 1 100 ? -1.606 -4.357 0.499 1.00 94.50 100 VAL A CA 1
ATOM 761 C C . VAL A 1 100 ? -1.323 -2.921 0.046 1.00 94.50 100 VAL A C 1
ATOM 763 O O . VAL A 1 100 ? -1.024 -2.699 -1.129 1.00 94.50 100 VAL A O 1
ATOM 766 N N . ARG A 1 101 ? -1.357 -1.950 0.962 1.00 94.38 101 ARG A N 1
ATOM 767 C CA . ARG A 1 101 ? -1.047 -0.540 0.679 1.00 94.38 101 ARG A CA 1
ATOM 768 C C . ARG A 1 101 ? 0.413 -0.355 0.288 1.00 94.38 101 ARG A C 1
ATOM 770 O O . ARG A 1 101 ? 0.680 0.241 -0.749 1.00 94.38 101 ARG A O 1
ATOM 777 N N . ALA A 1 102 ? 1.339 -0.983 1.013 1.00 96.94 102 ALA A N 1
ATOM 778 C CA . ALA A 1 102 ? 2.758 -0.980 0.663 1.00 96.94 102 ALA A CA 1
ATOM 779 C C . ALA A 1 102 ? 3.012 -1.533 -0.751 1.00 96.94 102 ALA A C 1
ATOM 781 O O . ALA A 1 102 ? 3.905 -1.061 -1.461 1.00 96.94 102 ALA A O 1
ATOM 782 N N . ARG A 1 103 ? 2.221 -2.524 -1.191 1.00 97.25 103 ARG A N 1
ATOM 783 C CA . ARG A 1 103 ? 2.270 -3.032 -2.569 1.00 97.25 103 ARG A CA 1
ATOM 784 C C . ARG A 1 103 ? 1.828 -1.975 -3.579 1.00 97.25 103 ARG A C 1
ATOM 786 O O . ARG A 1 103 ? 2.470 -1.844 -4.621 1.00 97.25 103 ARG A O 1
ATOM 793 N N . GLU A 1 104 ? 0.730 -1.269 -3.316 1.00 96.50 104 GLU A N 1
ATOM 794 C CA . GLU A 1 104 ? 0.240 -0.216 -4.212 1.00 96.50 104 GLU A CA 1
ATOM 795 C C . GLU A 1 104 ? 1.249 0.935 -4.310 1.00 96.50 104 GLU A C 1
ATOM 797 O O . GLU A 1 104 ? 1.615 1.309 -5.425 1.00 96.50 104 GLU A O 1
ATOM 802 N N . ASP A 1 105 ? 1.821 1.375 -3.185 1.00 97.50 105 ASP A N 1
ATOM 803 C CA . ASP A 1 105 ? 2.898 2.373 -3.161 1.00 97.50 105 ASP A CA 1
ATOM 804 C C . ASP A 1 105 ? 4.091 1.928 -4.023 1.00 97.50 105 ASP A C 1
ATOM 806 O O . ASP A 1 105 ? 4.570 2.664 -4.891 1.00 97.50 105 ASP A O 1
ATOM 810 N N . ALA A 1 106 ? 4.544 0.679 -3.855 1.00 98.19 106 ALA A N 1
ATOM 811 C CA . ALA A 1 106 ? 5.637 0.120 -4.648 1.00 98.19 106 ALA A CA 1
ATOM 812 C C . ALA A 1 106 ? 5.290 0.023 -6.146 1.00 98.19 106 ALA A C 1
ATOM 814 O O . ALA A 1 106 ? 6.153 0.239 -7.003 1.00 98.19 106 ALA A O 1
ATOM 815 N N . ARG A 1 107 ? 4.029 -0.274 -6.489 1.00 98.00 107 ARG A N 1
ATOM 816 C CA . ARG A 1 107 ? 3.548 -0.294 -7.878 1.00 98.00 107 ARG A CA 1
ATOM 817 C C . ARG A 1 107 ? 3.588 1.104 -8.489 1.00 98.00 107 ARG A C 1
ATOM 819 O O . ARG A 1 107 ? 4.001 1.253 -9.643 1.00 98.00 107 ARG A O 1
ATOM 826 N N . GLU A 1 108 ? 3.154 2.118 -7.750 1.00 98.31 108 GLU A N 1
ATOM 827 C CA . GLU A 1 108 ? 3.193 3.511 -8.188 1.00 98.31 108 GLU A CA 1
ATOM 828 C C . GLU A 1 108 ? 4.623 4.031 -8.336 1.00 98.31 108 GLU A C 1
ATOM 830 O O . GLU A 1 108 ? 4.931 4.703 -9.324 1.00 98.31 108 GLU A O 1
ATOM 835 N N . ASP A 1 109 ? 5.512 3.697 -7.400 1.00 98.31 109 ASP A N 1
ATOM 836 C CA . ASP A 1 109 ? 6.941 4.008 -7.477 1.00 98.31 109 ASP A CA 1
ATOM 837 C C . ASP A 1 109 ? 7.566 3.392 -8.734 1.00 98.31 109 ASP A C 1
ATOM 839 O O . ASP A 1 109 ? 8.214 4.089 -9.523 1.00 98.31 109 ASP A O 1
ATOM 843 N N . LEU A 1 110 ? 7.302 2.106 -8.983 1.00 98.62 110 LEU A N 1
ATOM 844 C CA . LEU A 1 110 ? 7.762 1.410 -10.180 1.00 98.62 110 LEU A CA 1
ATOM 845 C C . LEU A 1 110 ? 7.208 2.054 -11.456 1.00 98.62 110 LEU A C 1
ATOM 847 O O . LEU A 1 110 ? 7.939 2.237 -12.433 1.00 98.62 110 LEU A O 1
ATOM 851 N N . HIS A 1 111 ? 5.925 2.421 -11.470 1.00 98.38 111 HIS A N 1
ATOM 852 C CA . HIS A 1 111 ? 5.336 3.131 -12.601 1.00 98.38 111 HIS A CA 1
ATOM 853 C C . HIS A 1 111 ? 6.058 4.461 -12.848 1.00 98.38 111 HIS A C 1
ATOM 855 O O . HIS A 1 111 ? 6.459 4.742 -13.980 1.00 98.38 111 HIS A O 1
ATOM 861 N N . ARG A 1 112 ? 6.288 5.255 -11.796 1.00 98.69 112 ARG A N 1
ATOM 862 C CA . ARG A 1 112 ? 7.013 6.530 -11.875 1.00 98.69 112 ARG A CA 1
ATOM 863 C C . ARG A 1 112 ? 8.443 6.337 -12.387 1.00 98.69 112 ARG A C 1
ATOM 865 O O . ARG A 1 112 ? 8.857 7.073 -13.283 1.00 98.69 112 ARG A O 1
ATOM 872 N N . ALA A 1 113 ? 9.170 5.329 -11.904 1.00 98.56 113 ALA A N 1
ATOM 873 C CA . ALA A 1 113 ? 10.511 4.990 -12.386 1.00 98.56 113 ALA A CA 1
ATOM 874 C C . ALA A 1 113 ? 10.507 4.634 -13.883 1.00 98.56 113 ALA A C 1
ATOM 876 O O . ALA A 1 113 ? 11.269 5.205 -14.669 1.00 98.56 113 ALA A O 1
ATOM 877 N N . LYS A 1 114 ? 9.569 3.778 -14.309 1.00 98.56 114 LYS A N 1
ATOM 878 C CA . LYS A 1 114 ? 9.380 3.407 -15.719 1.00 98.56 114 LYS A CA 1
ATOM 879 C C . LYS A 1 114 ? 9.104 4.628 -16.594 1.00 98.56 114 LYS A C 1
ATOM 881 O O . LYS A 1 114 ? 9.694 4.754 -17.664 1.00 98.56 114 LYS A O 1
ATOM 886 N N . GLN A 1 115 ? 8.246 5.544 -16.146 1.00 98.44 115 GLN A N 1
ATOM 887 C CA . GLN A 1 115 ? 7.949 6.771 -16.889 1.00 98.44 115 GLN A CA 1
ATOM 888 C C . GLN A 1 115 ? 9.153 7.711 -16.988 1.00 98.44 115 GLN A C 1
ATOM 890 O O . GLN A 1 115 ? 9.368 8.288 -18.051 1.00 98.44 115 GLN A O 1
ATOM 895 N N . ARG A 1 116 ? 9.961 7.855 -15.929 1.00 98.50 116 ARG A N 1
ATOM 896 C CA . ARG A 1 116 ? 11.198 8.659 -15.974 1.00 98.50 116 ARG A CA 1
ATOM 897 C C . ARG A 1 116 ? 12.170 8.118 -17.023 1.00 98.50 116 ARG A C 1
ATOM 899 O O . ARG A 1 116 ? 12.607 8.885 -17.878 1.00 98.50 116 ARG A O 1
ATOM 906 N N . LEU A 1 117 ? 12.407 6.803 -17.029 1.00 98.44 117 LEU A N 1
ATOM 907 C CA . LEU A 1 117 ? 13.252 6.152 -18.034 1.00 98.44 117 LEU A CA 1
ATOM 908 C C . LEU A 1 117 ? 12.707 6.358 -19.456 1.00 98.44 117 LEU A C 1
ATOM 910 O O . LEU A 1 117 ? 13.443 6.738 -20.360 1.00 98.44 117 LEU A O 1
ATOM 914 N N . LEU A 1 118 ? 11.402 6.163 -19.661 1.00 98.25 118 LEU A N 1
ATOM 915 C CA . LEU A 1 118 ? 10.781 6.348 -20.975 1.00 98.25 118 LEU A CA 1
ATOM 916 C C . LEU A 1 118 ? 10.860 7.799 -21.468 1.00 98.25 118 LEU A C 1
ATOM 918 O O . LEU A 1 118 ? 11.118 8.021 -22.648 1.00 98.25 118 LEU A O 1
ATOM 922 N N . LYS A 1 119 ? 10.665 8.783 -20.582 1.00 98.38 119 LYS A N 1
ATOM 923 C CA . LYS A 1 119 ? 10.801 10.209 -20.918 1.00 98.38 119 LYS A CA 1
ATOM 924 C C . LYS A 1 119 ? 12.242 10.583 -21.254 1.00 98.38 119 LYS A C 1
ATOM 926 O O . LYS A 1 119 ? 12.451 11.398 -22.147 1.00 98.38 119 LYS A O 1
ATOM 931 N N . PHE A 1 120 ? 13.217 9.989 -20.567 1.00 98.25 120 PHE A N 1
ATOM 932 C CA . PHE A 1 120 ? 14.630 10.160 -20.897 1.00 98.25 120 PHE A CA 1
ATOM 933 C C . PHE A 1 120 ? 14.929 9.653 -22.311 1.00 98.25 120 PHE A C 1
ATOM 935 O O . PHE A 1 120 ? 15.434 10.412 -23.130 1.00 98.25 120 PHE A O 1
ATOM 942 N N . LEU A 1 121 ? 14.530 8.418 -22.630 1.00 97.88 121 LEU A N 1
ATOM 943 C CA . LEU A 1 121 ? 14.717 7.845 -23.968 1.00 97.88 121 LEU A CA 1
ATOM 944 C C . LEU A 1 121 ? 14.042 8.692 -25.054 1.00 97.88 121 LEU A C 1
ATOM 946 O O . LEU A 1 121 ? 14.646 8.963 -26.087 1.00 97.88 121 LEU A O 1
ATOM 950 N N . LEU A 1 122 ? 12.820 9.164 -24.790 1.00 97.75 122 LEU A N 1
ATOM 951 C CA . LEU A 1 122 ? 12.075 10.024 -25.709 1.00 97.75 122 LEU A CA 1
ATOM 952 C C . LEU A 1 122 ? 12.791 11.354 -25.981 1.00 97.75 122 LEU A C 1
ATOM 954 O O . LEU A 1 122 ? 12.840 11.782 -27.127 1.00 97.75 122 LEU A O 1
ATOM 958 N N . ARG A 1 123 ? 13.358 11.996 -24.950 1.00 97.06 123 ARG A N 1
ATOM 959 C CA . ARG A 1 123 ? 14.068 13.282 -25.079 1.00 97.06 123 ARG A CA 1
ATOM 960 C C . ARG A 1 123 ? 15.246 13.207 -26.051 1.00 97.06 123 ARG A C 1
ATOM 962 O O . ARG A 1 123 ? 15.529 14.188 -26.725 1.00 97.06 123 ARG A O 1
ATOM 969 N N . TYR A 1 124 ? 15.909 12.056 -26.107 1.00 96.12 124 TYR A N 1
ATOM 970 C CA . TYR A 1 124 ? 17.060 11.813 -26.977 1.00 96.12 124 TYR A CA 1
ATOM 971 C C . TYR A 1 124 ? 16.701 10.996 -28.223 1.00 96.12 124 TYR A C 1
ATOM 973 O O . TYR A 1 124 ? 17.590 10.494 -28.903 1.00 96.12 124 TYR A O 1
ATOM 981 N N . SER A 1 125 ? 15.405 10.838 -28.523 1.00 96.50 125 SER A N 1
ATOM 982 C CA . SER A 1 125 ? 14.911 10.082 -29.683 1.00 96.50 125 SER A CA 1
ATOM 983 C C . SER A 1 125 ? 15.424 8.635 -29.752 1.00 96.50 125 SER A C 1
ATOM 985 O O . SER A 1 125 ? 15.503 8.036 -30.825 1.00 96.50 125 SER A O 1
ATOM 987 N N . ILE A 1 126 ? 15.740 8.037 -28.599 1.00 96.81 126 ILE A N 1
ATOM 988 C CA . ILE A 1 126 ? 16.219 6.659 -28.499 1.00 96.81 126 ILE A CA 1
ATOM 989 C C . ILE A 1 126 ? 15.011 5.732 -28.549 1.00 96.81 126 ILE A C 1
ATOM 991 O O . ILE A 1 126 ? 14.203 5.666 -27.618 1.00 96.81 126 ILE A O 1
ATOM 995 N N . THR A 1 127 ? 14.888 4.992 -29.647 1.00 95.88 127 THR A N 1
ATOM 996 C CA . THR A 1 127 ? 13.754 4.101 -29.894 1.00 95.88 127 THR A CA 1
ATOM 997 C C . THR A 1 127 ? 14.203 2.648 -30.036 1.00 95.88 127 THR A C 1
ATOM 999 O O . THR A 1 127 ? 15.313 2.380 -30.501 1.00 95.88 127 THR A O 1
ATOM 1002 N N . PRO A 1 128 ? 13.373 1.684 -29.597 1.00 96.38 128 PRO A N 1
ATOM 1003 C CA . PRO A 1 128 ? 13.690 0.276 -29.768 1.00 96.38 128 PRO A CA 1
ATOM 1004 C C . PRO A 1 128 ? 13.687 -0.116 -31.256 1.00 96.38 128 PRO A C 1
ATOM 1006 O O . PRO A 1 128 ? 12.878 0.416 -32.019 1.00 96.38 128 PRO A O 1
ATOM 1009 N N . PRO A 1 129 ? 14.513 -1.096 -31.670 1.00 95.00 129 PRO A N 1
ATOM 1010 C CA . PRO A 1 129 ? 14.473 -1.653 -33.019 1.00 95.00 129 PRO A CA 1
ATOM 1011 C C . PRO A 1 129 ? 13.072 -2.146 -33.403 1.00 95.00 129 PRO A C 1
ATOM 1013 O O . PRO A 1 129 ? 12.344 -2.671 -32.557 1.00 95.00 129 PRO A O 1
ATOM 1016 N N . ALA A 1 130 ? 12.726 -2.077 -34.694 1.00 92.44 130 ALA A N 1
ATOM 1017 C CA . ALA A 1 130 ? 11.390 -2.406 -35.217 1.00 92.44 130 ALA A CA 1
ATOM 1018 C C . ALA A 1 130 ? 10.854 -3.799 -34.804 1.00 92.44 130 ALA A C 1
ATOM 1020 O O . ALA A 1 130 ? 9.645 -4.004 -34.688 1.00 92.44 130 ALA A O 1
ATOM 1021 N N . GLY A 1 131 ? 11.742 -4.762 -34.528 1.00 92.75 131 GLY A N 1
ATOM 1022 C CA . GLY A 1 131 ? 11.380 -6.101 -34.046 1.00 92.75 131 GLY A CA 1
ATOM 1023 C C . GLY A 1 131 ? 10.880 -6.163 -32.593 1.00 92.75 131 GLY A C 1
ATOM 1024 O O . GLY A 1 131 ? 10.330 -7.185 -32.175 1.00 92.75 131 GLY A O 1
ATOM 1025 N N . ILE A 1 132 ? 11.042 -5.098 -31.803 1.00 95.50 132 ILE A N 1
ATOM 1026 C CA . ILE A 1 132 ? 10.645 -5.040 -30.391 1.00 95.50 132 ILE A CA 1
ATOM 1027 C C . ILE A 1 132 ? 9.364 -4.208 -30.251 1.00 95.50 132 ILE A C 1
ATOM 1029 O O . ILE A 1 132 ? 9.381 -3.022 -29.939 1.00 95.50 132 ILE A O 1
ATOM 1033 N N . LYS A 1 133 ? 8.215 -4.866 -30.440 1.00 91.88 133 LYS A N 1
ATOM 1034 C CA . LYS A 1 133 ? 6.892 -4.209 -30.436 1.00 91.88 133 LYS A CA 1
ATOM 1035 C C . LYS A 1 133 ? 6.332 -3.887 -29.045 1.00 91.88 133 LYS A C 1
ATOM 1037 O O . LYS A 1 133 ? 5.412 -3.087 -28.923 1.00 91.88 133 LYS A O 1
ATOM 1042 N N . ARG A 1 134 ? 6.826 -4.544 -27.987 1.00 95.00 134 ARG A N 1
ATOM 1043 C CA . ARG A 1 134 ? 6.294 -4.416 -26.617 1.00 95.00 134 ARG A CA 1
ATOM 1044 C C . ARG A 1 134 ? 7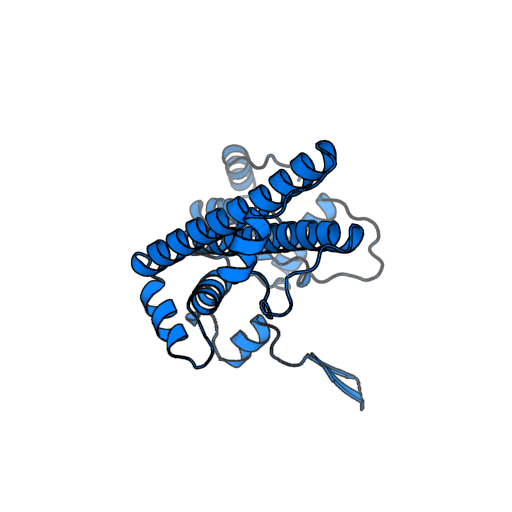.390 -4.032 -25.626 1.00 95.00 134 ARG A C 1
ATOM 1046 O O . ARG A 1 134 ? 8.412 -4.718 -25.527 1.00 95.00 134 ARG A O 1
ATOM 1053 N N . ARG A 1 135 ? 7.130 -2.972 -24.856 1.00 95.19 135 ARG A N 1
ATOM 1054 C CA . ARG A 1 135 ? 7.985 -2.506 -23.751 1.00 95.19 135 ARG A CA 1
ATOM 1055 C C . ARG A 1 135 ? 8.026 -3.531 -22.615 1.00 95.19 135 ARG A C 1
ATOM 1057 O O . ARG A 1 135 ? 7.102 -4.325 -22.461 1.00 95.19 135 ARG A O 1
ATOM 1064 N N . TRP A 1 136 ? 9.098 -3.492 -21.822 1.00 95.50 136 TRP A N 1
ATOM 1065 C CA . TRP A 1 136 ? 9.297 -4.324 -20.620 1.00 95.50 136 TRP A CA 1
ATOM 1066 C C . TRP A 1 136 ? 9.245 -5.844 -20.860 1.00 95.50 136 TRP A C 1
ATOM 1068 O O . TRP A 1 136 ? 9.086 -6.625 -19.925 1.00 95.50 136 TRP A O 1
ATOM 1078 N N . THR A 1 137 ? 9.396 -6.290 -22.106 1.00 95.69 137 THR A N 1
ATOM 1079 C CA . THR A 1 137 ? 9.635 -7.700 -22.440 1.00 95.69 137 THR A CA 1
ATOM 1080 C C . THR A 1 137 ? 11.105 -8.059 -22.218 1.00 95.69 137 THR A C 1
ATOM 1082 O O . THR A 1 137 ? 11.947 -7.171 -22.089 1.00 95.69 137 THR A O 1
ATOM 1085 N N . LYS A 1 138 ? 11.448 -9.356 -22.217 1.00 94.88 138 LYS A N 1
ATOM 1086 C CA . LYS A 1 138 ? 12.854 -9.798 -22.137 1.00 94.88 138 LYS A CA 1
ATOM 1087 C C . LYS A 1 138 ? 13.711 -9.159 -23.238 1.00 94.88 138 LYS A C 1
ATOM 1089 O O . LYS A 1 138 ? 14.763 -8.613 -22.941 1.00 94.88 138 LYS A O 1
ATOM 1094 N N . ARG A 1 139 ? 13.221 -9.141 -24.486 1.00 96.62 139 ARG A N 1
ATOM 1095 C CA . ARG A 1 139 ? 13.913 -8.497 -25.619 1.00 96.62 139 ARG A CA 1
ATOM 1096 C C . ARG A 1 139 ? 14.096 -6.991 -25.414 1.00 96.62 139 ARG A C 1
ATOM 1098 O O . ARG A 1 139 ? 15.175 -6.481 -25.675 1.00 96.62 139 ARG A O 1
ATOM 1105 N N . TYR A 1 140 ? 13.073 -6.295 -24.914 1.00 97.44 140 TYR A N 1
ATOM 1106 C CA . TYR A 1 140 ? 13.173 -4.863 -24.615 1.00 97.44 140 TYR A CA 1
ATOM 1107 C C . TYR A 1 140 ? 14.196 -4.569 -23.511 1.00 97.44 140 TYR A C 1
ATOM 1109 O O . TYR A 1 140 ? 14.956 -3.619 -23.636 1.00 97.44 140 TYR A O 1
ATOM 1117 N N . ARG A 1 141 ? 14.244 -5.392 -22.452 1.00 96.06 141 ARG A N 1
ATOM 1118 C CA . ARG A 1 141 ? 15.247 -5.254 -21.382 1.00 96.06 141 ARG A CA 1
ATOM 1119 C C . ARG A 1 141 ? 16.667 -5.473 -21.904 1.00 96.06 141 ARG A C 1
ATOM 1121 O O . ARG A 1 141 ? 17.516 -4.634 -21.649 1.00 96.06 141 ARG A O 1
ATOM 1128 N N . LEU A 1 142 ? 16.886 -6.522 -22.700 1.00 96.12 142 LEU A N 1
ATOM 1129 C CA . LEU A 1 142 ? 18.187 -6.776 -23.332 1.00 96.12 142 LEU A CA 1
ATOM 1130 C C . LEU A 1 142 ? 18.625 -5.615 -24.234 1.00 96.12 142 LEU A C 1
ATOM 1132 O O . LEU A 1 142 ? 19.790 -5.241 -24.236 1.00 96.12 142 LEU A O 1
ATOM 1136 N N . TRP A 1 143 ? 17.688 -5.019 -24.977 1.00 97.50 143 TRP A N 1
ATOM 1137 C CA . TRP A 1 143 ? 17.971 -3.822 -25.766 1.00 97.50 143 TRP A CA 1
ATOM 1138 C C . TRP A 1 143 ? 18.387 -2.636 -24.889 1.00 97.50 143 TRP A C 1
ATOM 1140 O O . TRP A 1 143 ? 19.403 -2.017 -25.181 1.00 97.50 143 TRP A O 1
ATOM 1150 N N . LEU A 1 144 ? 17.650 -2.349 -23.807 1.00 97.38 144 LEU A N 1
ATOM 1151 C CA . LEU A 1 144 ? 18.010 -1.283 -22.865 1.00 97.38 144 LEU A CA 1
ATOM 1152 C C . LEU A 1 144 ? 19.409 -1.491 -22.273 1.00 97.38 144 LEU A C 1
ATOM 1154 O O . LEU A 1 144 ? 20.184 -0.546 -22.198 1.00 97.38 144 LEU A O 1
ATOM 1158 N N . GLU A 1 145 ? 19.738 -2.716 -21.869 1.00 94.75 145 GLU A N 1
ATOM 1159 C CA . GLU A 1 145 ? 21.042 -3.056 -21.283 1.00 94.75 145 GLU A CA 1
ATOM 1160 C C . GLU A 1 145 ? 22.200 -2.929 -22.284 1.00 94.75 145 GLU A C 1
ATOM 1162 O O . GLU A 1 145 ? 23.333 -2.690 -21.879 1.00 94.75 145 GLU A O 1
ATOM 1167 N N . GLY A 1 146 ? 21.919 -3.051 -23.584 1.00 94.88 146 GLY A N 1
ATOM 1168 C CA . GLY A 1 146 ? 22.902 -2.879 -24.653 1.00 94.88 146 GLY A CA 1
ATOM 1169 C C . GLY A 1 146 ? 23.103 -1.435 -25.121 1.00 94.88 146 GLY A C 1
ATOM 1170 O O . GLY A 1 146 ? 23.959 -1.204 -25.976 1.00 94.88 146 GLY A O 1
ATOM 1171 N N . LEU A 1 147 ? 22.329 -0.467 -24.615 1.00 95.94 147 LEU A N 1
ATOM 1172 C CA . LEU A 1 147 ? 22.453 0.930 -25.032 1.00 95.94 147 LEU A CA 1
ATOM 1173 C C . LEU A 1 147 ? 23.789 1.523 -24.571 1.00 95.94 147 LEU A C 1
ATOM 1175 O O . LEU A 1 147 ? 24.135 1.488 -23.392 1.00 95.94 147 LEU A O 1
ATOM 1179 N N . LYS A 1 148 ? 24.508 2.128 -25.518 1.00 93.75 148 LYS A N 1
ATOM 1180 C CA . LYS A 1 148 ? 25.708 2.927 -25.262 1.00 93.75 148 LYS A CA 1
ATOM 1181 C C . LYS A 1 148 ? 25.396 4.378 -25.600 1.00 93.75 148 LYS A C 1
ATOM 1183 O O . LYS A 1 148 ? 24.927 4.659 -26.699 1.00 93.75 148 LYS A O 1
ATOM 1188 N N . LEU A 1 149 ? 25.624 5.271 -24.643 1.00 95.06 149 LEU A N 1
ATOM 1189 C CA . LEU A 1 149 ? 25.456 6.711 -24.821 1.00 95.06 149 LEU A CA 1
ATOM 1190 C C . LEU A 1 149 ? 26.833 7.350 -24.966 1.00 95.06 149 LEU A C 1
ATOM 1192 O O . LEU A 1 149 ? 27.755 6.979 -24.246 1.00 95.06 149 LEU A O 1
ATOM 1196 N N . GLU A 1 150 ? 26.961 8.293 -25.897 1.00 95.00 150 GLU A N 1
ATOM 1197 C CA . GLU A 1 150 ? 28.235 8.962 -26.194 1.00 95.00 150 GLU A CA 1
ATOM 1198 C C . GLU A 1 150 ? 28.717 9.828 -25.026 1.00 95.00 150 GLU A C 1
ATOM 1200 O O . GLU A 1 150 ? 29.909 9.907 -24.749 1.00 95.00 150 GLU A O 1
ATOM 1205 N N . GLN A 1 151 ? 27.779 10.477 -24.333 1.00 96.94 151 GLN A N 1
ATOM 1206 C CA . GLN A 1 151 ? 28.072 11.395 -23.238 1.00 96.94 151 GLN A CA 1
ATOM 1207 C C . GLN A 1 151 ? 27.995 10.663 -21.895 1.00 96.94 151 GLN A C 1
ATOM 1209 O O . GLN A 1 151 ? 26.928 10.175 -21.513 1.00 96.94 151 GLN A O 1
ATOM 1214 N N . GLU A 1 152 ? 29.087 10.653 -21.128 1.00 97.06 152 GLU A N 1
ATOM 1215 C CA . GLU A 1 152 ? 29.163 9.891 -19.870 1.00 97.06 152 GLU A CA 1
ATOM 1216 C C . GLU A 1 152 ? 28.104 10.331 -18.846 1.00 97.06 152 GLU A C 1
ATOM 1218 O O . GLU A 1 152 ? 27.458 9.497 -18.216 1.00 97.06 152 GLU A O 1
ATOM 1223 N N . ALA A 1 153 ? 27.825 11.634 -18.729 1.00 97.69 153 ALA A N 1
ATOM 1224 C CA . ALA A 1 153 ? 26.782 12.131 -17.824 1.00 97.69 153 ALA A CA 1
ATOM 1225 C C . ALA A 1 153 ? 25.380 11.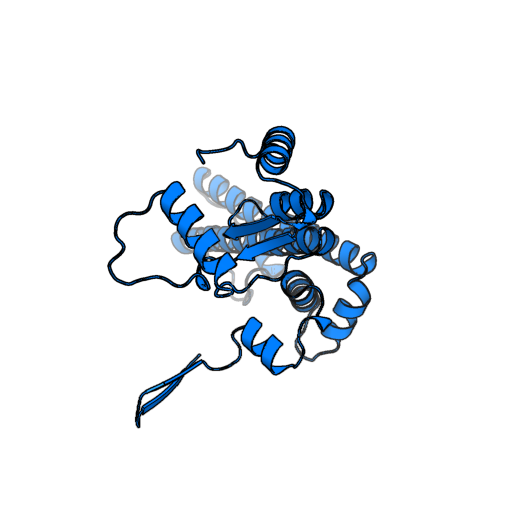585 -18.176 1.00 97.69 153 ALA A C 1
ATOM 1227 O O . ALA A 1 153 ? 24.566 11.293 -17.292 1.00 97.69 153 ALA A O 1
ATOM 1228 N N . GLN A 1 154 ? 25.098 11.402 -19.470 1.00 97.38 154 GLN A N 1
ATOM 1229 C CA . GLN A 1 154 ? 23.853 10.788 -19.933 1.00 97.38 154 GLN A CA 1
ATOM 1230 C C . GLN A 1 154 ? 23.857 9.279 -19.667 1.00 97.38 154 GLN A C 1
ATOM 1232 O O . GLN A 1 154 ? 22.836 8.748 -19.232 1.00 97.38 154 GLN A O 1
ATOM 1237 N N . ALA A 1 155 ? 24.997 8.604 -19.865 1.00 97.06 155 ALA A N 1
ATOM 1238 C CA . ALA A 1 155 ? 25.180 7.189 -19.537 1.00 97.06 155 ALA A CA 1
ATOM 1239 C C . ALA A 1 155 ? 24.920 6.909 -18.050 1.00 97.06 155 ALA A C 1
ATOM 1241 O O . ALA A 1 155 ? 24.153 6.002 -17.730 1.00 97.06 155 ALA A O 1
ATOM 1242 N N . ILE A 1 156 ? 25.475 7.727 -17.150 1.00 97.88 156 ILE A N 1
ATOM 1243 C CA . ILE A 1 156 ? 25.214 7.654 -15.705 1.00 97.88 156 ILE A CA 1
ATOM 1244 C C . ILE A 1 156 ? 23.716 7.816 -15.430 1.00 97.88 156 ILE A C 1
ATOM 1246 O O . ILE A 1 156 ? 23.108 6.944 -14.815 1.00 97.88 156 ILE A O 1
ATOM 1250 N N . THR A 1 157 ? 23.098 8.881 -15.947 1.00 98.12 157 THR A N 1
ATOM 1251 C CA . THR A 1 157 ? 21.666 9.154 -15.732 1.00 98.12 157 THR A CA 1
ATOM 1252 C C . THR A 1 157 ? 20.782 7.995 -16.209 1.00 98.12 157 THR A C 1
ATOM 1254 O O . THR A 1 157 ? 19.848 7.586 -15.516 1.00 98.12 157 THR A O 1
ATOM 1257 N N . PHE A 1 158 ? 21.078 7.437 -17.385 1.00 98.31 158 PHE A N 1
ATOM 1258 C CA . PHE A 1 158 ? 20.363 6.290 -17.937 1.00 98.31 158 PHE A CA 1
ATOM 1259 C C . PHE A 1 158 ? 20.500 5.045 -17.055 1.00 98.31 158 PHE A C 1
ATOM 1261 O O . PHE A 1 158 ? 19.491 4.390 -16.777 1.00 98.31 158 PHE A O 1
ATOM 1268 N N . ARG A 1 159 ? 21.722 4.735 -16.593 1.00 97.50 159 ARG A N 1
ATOM 1269 C CA . ARG A 1 159 ? 21.983 3.605 -15.689 1.00 97.50 159 ARG A CA 1
ATOM 1270 C C . ARG A 1 159 ? 21.186 3.740 -14.394 1.00 97.50 159 ARG A C 1
ATOM 1272 O O . ARG A 1 159 ? 20.491 2.795 -14.035 1.00 97.50 159 ARG A O 1
ATOM 1279 N N . GLU A 1 160 ? 21.178 4.918 -13.774 1.00 98.25 160 GLU A N 1
ATOM 1280 C CA . GLU A 1 160 ? 20.408 5.166 -12.546 1.00 98.25 160 GLU A CA 1
ATOM 1281 C C . GLU A 1 160 ? 18.896 5.006 -12.757 1.00 98.25 160 GLU A C 1
ATOM 1283 O O . GLU A 1 160 ? 18.203 4.382 -11.952 1.00 98.25 160 GLU A O 1
ATOM 1288 N N . TYR A 1 161 ? 18.353 5.487 -13.879 1.00 98.44 161 TYR A N 1
ATOM 1289 C CA . TYR A 1 161 ? 16.941 5.261 -14.201 1.00 98.44 161 TYR A CA 1
ATOM 1290 C 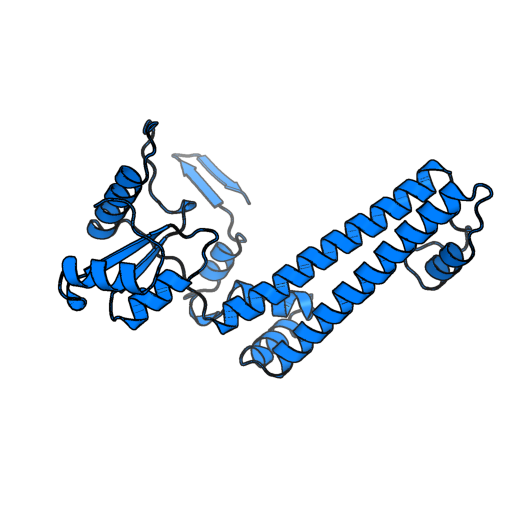C . TYR A 1 161 ? 16.616 3.788 -14.456 1.00 98.44 161 TYR A C 1
ATOM 1292 O O . TYR A 1 161 ? 15.540 3.325 -14.071 1.00 98.44 161 TYR A O 1
ATOM 1300 N N . LEU A 1 162 ? 17.522 3.042 -15.089 1.00 97.75 162 LEU A N 1
ATOM 1301 C CA . LEU A 1 162 ? 17.357 1.607 -15.287 1.00 97.75 162 LEU A CA 1
ATOM 1302 C C . LEU A 1 162 ? 17.437 0.844 -13.955 1.00 97.75 162 LEU A C 1
ATOM 1304 O O . LEU A 1 162 ? 16.621 -0.053 -13.732 1.00 97.75 162 LEU A O 1
ATOM 1308 N N . HIS A 1 163 ? 18.359 1.217 -13.065 1.00 98.00 163 HIS A N 1
ATOM 1309 C CA . HIS A 1 163 ? 18.483 0.658 -11.717 1.00 98.00 163 HIS A CA 1
ATOM 1310 C C . HIS A 1 163 ? 17.217 0.894 -10.894 1.00 98.00 163 HIS A C 1
ATOM 1312 O O . HIS A 1 163 ? 16.636 -0.073 -10.410 1.00 98.00 163 HIS A O 1
ATOM 1318 N N . ALA A 1 164 ? 16.698 2.123 -10.856 1.00 98.44 164 ALA A N 1
ATOM 1319 C CA . ALA A 1 164 ? 15.462 2.436 -10.139 1.00 98.44 164 ALA A CA 1
ATOM 1320 C C . ALA A 1 164 ? 14.262 1.595 -10.621 1.00 98.44 164 ALA A C 1
ATOM 1322 O O . ALA A 1 164 ? 13.396 1.210 -9.833 1.00 98.44 164 ALA A O 1
ATOM 1323 N N . VAL A 1 165 ? 14.193 1.279 -11.922 1.00 98.50 165 VAL A N 1
ATOM 1324 C CA . VAL A 1 165 ? 13.176 0.353 -12.443 1.00 98.50 165 VAL A CA 1
ATOM 1325 C C . VAL A 1 165 ? 13.405 -1.063 -11.915 1.00 98.50 165 VAL A C 1
ATOM 1327 O O . VAL A 1 165 ? 12.444 -1.681 -11.464 1.00 98.50 165 VAL A O 1
ATOM 1330 N N . LYS A 1 166 ? 14.641 -1.578 -11.961 1.00 97.44 166 LYS A N 1
ATOM 1331 C CA . LYS A 1 166 ? 14.976 -2.926 -11.467 1.00 97.44 166 LYS A CA 1
ATOM 1332 C C . LYS A 1 166 ? 14.654 -3.068 -9.977 1.00 97.44 166 LYS A C 1
ATOM 1334 O O . LYS A 1 166 ? 13.915 -3.974 -9.604 1.00 97.44 166 LYS A O 1
ATOM 1339 N N . GLU A 1 167 ? 15.099 -2.124 -9.155 1.00 98.19 167 GLU A N 1
ATOM 1340 C CA . GLU A 1 167 ? 14.817 -2.095 -7.716 1.00 98.19 167 GLU A CA 1
ATOM 1341 C C . GLU A 1 167 ? 13.315 -2.034 -7.423 1.00 98.19 167 GLU A C 1
ATOM 1343 O O . GLU A 1 167 ? 12.824 -2.740 -6.541 1.00 98.19 167 GLU A O 1
ATOM 1348 N N . GLY A 1 168 ? 12.563 -1.235 -8.189 1.00 98.44 168 GLY A N 1
ATOM 1349 C CA . GLY A 1 168 ? 11.107 -1.170 -8.084 1.00 98.44 168 GLY A CA 1
ATOM 1350 C C . GLY A 1 168 ? 10.422 -2.500 -8.425 1.00 98.44 168 GLY A C 1
ATOM 1351 O O . GLY A 1 168 ? 9.498 -2.907 -7.721 1.00 98.44 168 GLY A O 1
ATOM 1352 N N . GLU A 1 169 ? 10.879 -3.203 -9.470 1.00 97.94 169 GLU A N 1
ATOM 1353 C CA . GLU A 1 169 ? 10.367 -4.535 -9.838 1.00 97.94 169 GLU A CA 1
ATOM 1354 C C . GLU A 1 169 ? 10.655 -5.561 -8.733 1.00 97.94 169 GLU A C 1
ATOM 1356 O O . GLU A 1 169 ? 9.770 -6.328 -8.352 1.00 97.94 169 GLU A O 1
ATOM 1361 N N . GLU A 1 170 ? 11.863 -5.550 -8.173 1.00 98.19 170 GLU A N 1
ATOM 1362 C CA . GLU A 1 170 ? 12.244 -6.457 -7.094 1.00 98.19 170 GLU A CA 1
ATOM 1363 C C . GLU A 1 170 ? 11.520 -6.157 -5.779 1.00 98.19 170 GLU A C 1
ATOM 1365 O O . GLU A 1 170 ? 11.071 -7.084 -5.103 1.00 98.19 170 GLU A O 1
ATOM 1370 N N . ARG A 1 171 ? 11.369 -4.877 -5.414 1.00 98.31 171 ARG A N 1
ATOM 1371 C CA . ARG A 1 171 ? 10.614 -4.456 -4.226 1.00 98.31 171 ARG A CA 1
ATOM 1372 C C . ARG A 1 171 ? 9.165 -4.908 -4.325 1.00 98.31 171 ARG A C 1
ATOM 1374 O O . ARG A 1 171 ? 8.667 -5.519 -3.382 1.00 98.31 171 ARG A O 1
ATOM 1381 N N . LEU A 1 172 ? 8.516 -4.660 -5.464 1.00 98.00 172 LEU A N 1
ATOM 1382 C CA . LEU A 1 172 ? 7.145 -5.106 -5.700 1.00 98.00 172 LEU A CA 1
ATOM 1383 C C . LEU A 1 172 ? 7.038 -6.633 -5.592 1.00 98.00 172 LEU A C 1
ATOM 1385 O O . LEU A 1 172 ? 6.157 -7.129 -4.896 1.00 98.00 172 LEU A O 1
ATOM 1389 N N . LYS A 1 173 ? 7.977 -7.372 -6.197 1.00 97.50 173 LYS A N 1
ATOM 1390 C CA . LYS A 1 173 ? 8.021 -8.838 -6.117 1.00 97.50 173 LYS A CA 1
ATOM 1391 C C . LYS A 1 173 ? 8.164 -9.339 -4.677 1.00 97.50 173 LYS A C 1
ATOM 1393 O O . LYS A 1 173 ? 7.441 -10.248 -4.292 1.00 97.50 173 LYS A O 1
ATOM 1398 N N . ARG A 1 174 ? 9.065 -8.758 -3.872 1.00 98.00 174 ARG A N 1
ATOM 1399 C CA . ARG A 1 174 ? 9.240 -9.137 -2.455 1.00 98.00 174 ARG A CA 1
ATOM 1400 C C . ARG A 1 174 ? 7.949 -8.949 -1.656 1.00 98.00 174 ARG A C 1
ATOM 1402 O O . ARG A 1 174 ? 7.586 -9.826 -0.880 1.00 98.00 174 ARG A O 1
ATOM 1409 N N . ILE A 1 175 ? 7.240 -7.842 -1.881 1.00 97.69 175 ILE A N 1
ATOM 1410 C CA . ILE A 1 175 ? 5.955 -7.572 -1.222 1.00 97.69 175 ILE A CA 1
ATOM 1411 C C . ILE A 1 175 ? 4.880 -8.568 -1.682 1.00 97.69 175 ILE A C 1
ATOM 1413 O O . ILE A 1 175 ? 4.139 -9.095 -0.857 1.00 97.69 175 ILE A O 1
ATOM 1417 N N . GLU A 1 176 ? 4.801 -8.864 -2.983 1.00 95.69 176 GLU A N 1
ATOM 1418 C CA . GLU A 1 176 ? 3.856 -9.853 -3.521 1.00 95.69 176 GLU A CA 1
ATOM 1419 C C . GLU A 1 176 ? 4.106 -11.263 -2.976 1.00 95.69 176 GLU A C 1
ATOM 1421 O O . GLU A 1 176 ? 3.145 -11.966 -2.664 1.00 95.69 176 GLU A O 1
ATOM 1426 N N . THR A 1 177 ? 5.370 -11.658 -2.797 1.00 95.38 177 THR A N 1
ATOM 1427 C CA . THR A 1 177 ? 5.723 -12.905 -2.106 1.00 95.38 177 THR A CA 1
ATOM 1428 C C . THR A 1 177 ? 5.221 -12.894 -0.662 1.00 95.38 177 THR A C 1
ATOM 1430 O O . THR A 1 177 ? 4.547 -13.836 -0.253 1.00 95.38 177 THR A O 1
ATOM 1433 N N . GLY A 1 178 ? 5.456 -11.810 0.085 1.00 94.69 178 GLY A N 1
ATOM 1434 C CA . GLY A 1 178 ? 4.954 -11.681 1.456 1.00 94.69 178 GLY A CA 1
ATOM 1435 C C . GLY A 1 178 ? 3.425 -11.771 1.540 1.00 94.69 178 GLY A C 1
ATOM 1436 O O . GLY A 1 178 ? 2.894 -12.441 2.420 1.00 94.69 178 GLY A O 1
ATOM 1437 N N . LEU A 1 179 ? 2.696 -11.173 0.589 1.00 93.94 179 LEU A N 1
ATOM 1438 C CA . LEU A 1 179 ? 1.234 -11.302 0.516 1.00 93.94 179 LEU A CA 1
ATOM 1439 C C . LEU A 1 179 ? 0.790 -12.750 0.298 1.00 93.94 179 LEU A C 1
ATOM 1441 O O . LEU A 1 179 ? -0.181 -13.182 0.916 1.00 93.94 179 LEU A O 1
ATOM 1445 N N . LEU A 1 180 ? 1.473 -13.496 -0.576 1.00 92.00 180 LEU A N 1
ATOM 1446 C CA . LEU A 1 180 ? 1.175 -14.912 -0.819 1.00 92.00 180 LEU A CA 1
ATOM 1447 C C . LEU A 1 180 ? 1.387 -15.753 0.443 1.00 92.00 180 LEU A C 1
ATOM 1449 O O . LEU A 1 180 ? 0.543 -16.587 0.763 1.00 92.00 180 LEU A O 1
ATOM 1453 N N . GLU A 1 181 ? 2.475 -15.511 1.172 1.00 92.19 181 GLU A N 1
ATOM 1454 C CA . GLU A 1 181 ? 2.785 -16.204 2.426 1.00 92.19 181 GLU A CA 1
ATOM 1455 C C . GLU A 1 181 ? 1.741 -15.905 3.508 1.00 92.19 181 GLU A C 1
ATOM 1457 O O . GLU A 1 181 ? 1.187 -16.831 4.103 1.00 92.19 181 GLU A O 1
ATOM 1462 N N . GLN A 1 182 ? 1.392 -14.628 3.700 1.00 90.62 182 GLN A N 1
ATOM 1463 C CA . GLN A 1 182 ? 0.355 -14.221 4.654 1.00 90.62 182 GLN A CA 1
ATOM 1464 C C . GLN A 1 182 ? -1.021 -14.779 4.280 1.00 90.62 182 GLN A C 1
ATOM 1466 O O . GLN A 1 182 ? -1.762 -15.238 5.146 1.00 90.62 182 GLN A O 1
ATOM 1471 N N . ALA A 1 183 ? -1.363 -14.812 2.990 1.00 86.69 183 ALA A N 1
ATOM 1472 C CA . ALA A 1 183 ? -2.599 -15.437 2.533 1.00 86.69 183 ALA A CA 1
ATOM 1473 C C . ALA A 1 183 ? -2.588 -16.964 2.718 1.00 86.69 183 ALA A C 1
ATOM 1475 O O . ALA A 1 183 ? -3.643 -17.552 2.930 1.00 86.69 183 ALA A O 1
ATOM 1476 N N . ALA A 1 184 ? -1.433 -17.627 2.643 1.00 85.25 184 ALA A N 1
ATOM 1477 C CA . ALA A 1 184 ? -1.337 -19.070 2.856 1.00 85.25 184 ALA A CA 1
ATOM 1478 C C . ALA A 1 184 ? -1.448 -19.467 4.338 1.00 85.25 184 ALA A C 1
ATOM 1480 O O . ALA A 1 184 ? -1.986 -20.532 4.634 1.00 85.25 184 ALA A O 1
ATOM 1481 N N . GLN A 1 185 ? -0.945 -18.626 5.246 1.00 84.25 185 GLN A N 1
ATOM 1482 C CA . GLN A 1 185 ? -0.868 -18.908 6.686 1.00 84.25 185 GLN A CA 1
ATOM 1483 C C . GLN A 1 185 ? -2.015 -18.286 7.496 1.00 84.25 185 GLN A C 1
ATOM 1485 O O . GLN A 1 185 ? -2.352 -18.780 8.569 1.00 84.25 185 GLN A O 1
ATOM 1490 N N . GLY A 1 186 ? -2.610 -17.199 7.005 1.00 79.19 186 GLY A N 1
ATOM 1491 C CA . GLY A 1 186 ? -3.618 -16.436 7.731 1.00 79.19 186 GLY A CA 1
ATOM 1492 C C . GLY A 1 186 ? -5.028 -17.024 7.650 1.00 79.19 186 GLY A C 1
ATOM 1493 O O . GLY A 1 186 ? -5.389 -17.733 6.707 1.00 79.19 186 GLY A O 1
ATOM 1494 N N . ALA A 1 187 ? -5.881 -16.621 8.596 1.00 80.81 187 ALA A N 1
ATOM 1495 C CA . ALA A 1 187 ? -7.303 -16.992 8.645 1.00 80.81 187 ALA A CA 1
ATOM 1496 C C . ALA A 1 187 ? -8.081 -16.622 7.361 1.00 80.81 187 ALA A C 1
ATOM 1498 O O . ALA A 1 187 ? -9.103 -17.223 7.031 1.00 80.81 187 ALA A O 1
ATOM 1499 N N . ASN A 1 188 ? -7.559 -15.657 6.603 1.00 83.12 188 ASN A N 1
ATOM 1500 C CA . ASN A 1 188 ? -8.141 -15.131 5.375 1.00 83.12 188 ASN A CA 1
ATOM 1501 C C . ASN A 1 188 ? -7.848 -15.976 4.119 1.00 83.12 188 ASN A C 1
ATOM 1503 O O . ASN A 1 188 ? -8.445 -15.736 3.067 1.00 83.12 188 ASN A O 1
ATOM 1507 N N . GLY A 1 189 ? -6.978 -16.988 4.196 1.00 87.19 189 GLY A N 1
ATOM 1508 C CA . GLY A 1 189 ? -6.525 -17.746 3.025 1.00 87.19 189 GLY A CA 1
ATOM 1509 C C . GLY A 1 189 ? -7.620 -18.479 2.255 1.00 87.19 189 GLY A C 1
ATOM 1510 O O . GLY A 1 189 ? -7.655 -18.443 1.022 1.00 87.19 189 GLY A O 1
ATOM 1511 N N . ALA A 1 190 ? -8.558 -19.110 2.966 1.00 89.12 190 ALA A N 1
ATOM 1512 C CA . ALA A 1 190 ? -9.690 -19.796 2.341 1.00 89.12 190 ALA A CA 1
ATOM 1513 C C . ALA A 1 190 ? -10.590 -18.819 1.567 1.00 89.12 190 ALA A C 1
ATOM 1515 O O . ALA A 1 190 ? -11.044 -19.122 0.464 1.00 89.12 190 ALA A O 1
ATOM 1516 N N . LEU A 1 191 ? -10.795 -17.621 2.119 1.00 89.00 191 LEU A N 1
ATOM 1517 C CA . LEU A 1 191 ? -11.595 -16.571 1.501 1.00 89.00 191 LEU A CA 1
ATOM 1518 C C . LEU A 1 191 ? -10.907 -15.989 0.260 1.00 89.00 191 LEU A C 1
ATOM 1520 O O . LEU A 1 191 ? -11.558 -15.825 -0.770 1.00 89.00 191 LEU A O 1
ATOM 1524 N N . VAL A 1 192 ? -9.593 -15.745 0.321 1.00 91.19 192 VAL A N 1
ATOM 1525 C CA . VAL A 1 192 ? -8.805 -15.309 -0.845 1.00 91.19 192 VAL A CA 1
ATOM 1526 C C . VAL A 1 192 ? -8.920 -16.332 -1.979 1.00 91.19 192 VAL A C 1
ATOM 1528 O O . VAL A 1 192 ? -9.253 -15.959 -3.104 1.00 91.19 192 VAL A O 1
ATOM 1531 N N . LYS A 1 193 ? -8.742 -17.628 -1.685 1.00 91.38 193 LYS A N 1
ATOM 1532 C CA . LYS A 1 193 ? -8.900 -18.704 -2.679 1.00 91.38 193 LYS A CA 1
ATOM 1533 C C . LYS A 1 193 ? -10.312 -18.762 -3.261 1.00 91.38 193 LYS A C 1
ATOM 1535 O O . LYS A 1 193 ? -10.459 -18.908 -4.471 1.00 91.38 193 LYS A O 1
ATOM 1540 N N . ALA A 1 194 ? -11.341 -18.621 -2.425 1.00 91.19 194 ALA A N 1
ATOM 1541 C CA . ALA A 1 194 ? -12.728 -18.611 -2.882 1.00 91.19 194 ALA A CA 1
ATOM 1542 C C . ALA A 1 194 ? -12.998 -17.450 -3.854 1.00 91.19 194 ALA A C 1
ATOM 1544 O O . ALA A 1 194 ? -13.589 -17.658 -4.913 1.00 91.19 194 ALA A O 1
ATOM 1545 N N . LEU A 1 195 ? -12.503 -16.245 -3.546 1.00 90.88 195 LEU A N 1
ATOM 1546 C CA . LEU A 1 195 ? -12.631 -15.083 -4.428 1.00 90.88 195 LEU A CA 1
ATOM 1547 C C . LEU A 1 195 ? -11.896 -15.276 -5.759 1.00 90.88 195 LEU A C 1
ATOM 1549 O O . LEU A 1 195 ? -12.408 -14.849 -6.788 1.00 90.88 195 LEU A O 1
ATOM 1553 N N . GLN A 1 196 ? -10.747 -15.958 -5.770 1.00 93.31 196 GLN A N 1
ATOM 1554 C CA . GLN A 1 196 ? -10.028 -16.282 -7.009 1.00 93.31 196 GLN A CA 1
ATOM 1555 C C . GLN A 1 196 ? -10.787 -17.244 -7.938 1.00 93.31 196 GLN A C 1
ATOM 1557 O O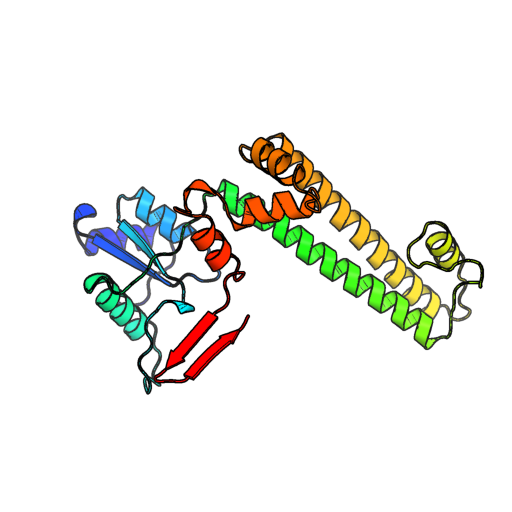 . GLN A 1 196 ? -10.451 -17.341 -9.117 1.00 93.31 196 GLN A O 1
ATOM 1562 N N . GLY A 1 197 ? -11.811 -17.943 -7.436 1.00 92.81 197 GLY A N 1
ATOM 1563 C CA . GLY A 1 197 ? -12.723 -18.732 -8.268 1.00 92.81 197 GLY A CA 1
ATOM 1564 C C . GLY A 1 197 ? -13.647 -17.874 -9.141 1.00 92.81 197 GLY A C 1
ATOM 1565 O O . GLY A 1 197 ? -14.233 -18.377 -10.099 1.00 92.81 197 GLY A O 1
ATOM 1566 N N . LEU A 1 198 ? -13.774 -16.577 -8.843 1.00 90.88 198 LEU A N 1
ATOM 1567 C CA . LEU A 1 198 ? -14.572 -15.648 -9.634 1.00 90.88 198 LEU A CA 1
ATOM 1568 C C . LEU A 1 198 ? -13.814 -15.228 -10.896 1.00 90.88 198 LEU A C 1
ATOM 1570 O O . LEU A 1 198 ? -12.646 -14.833 -10.863 1.00 90.88 198 LEU A O 1
ATOM 1574 N N . ARG A 1 199 ? -14.510 -15.255 -12.036 1.00 89.69 199 ARG A N 1
ATOM 1575 C CA . ARG A 1 199 ? -13.940 -14.830 -13.317 1.00 89.69 199 ARG A CA 1
ATOM 1576 C C . ARG A 1 199 ? -13.434 -13.387 -13.221 1.00 89.69 199 ARG A C 1
ATOM 1578 O O . ARG A 1 199 ? -14.198 -12.475 -12.927 1.00 89.69 199 ARG A O 1
ATOM 1585 N N . GLY A 1 200 ? -12.155 -13.187 -13.536 1.00 87.19 200 GLY A N 1
ATOM 1586 C CA . GLY A 1 200 ? -11.515 -11.868 -13.527 1.00 87.19 200 GLY A CA 1
ATOM 1587 C C . GLY A 1 200 ? -10.926 -11.446 -12.177 1.00 87.19 200 GLY A C 1
ATOM 1588 O O . GLY A 1 200 ? -10.318 -10.382 -12.106 1.00 87.19 200 GLY A O 1
ATOM 1589 N N . VAL A 1 201 ? -11.038 -12.270 -11.130 1.00 90.19 201 VAL A N 1
ATOM 1590 C CA . VAL A 1 201 ? -10.455 -11.986 -9.814 1.00 90.19 201 VAL A CA 1
ATOM 1591 C C . VAL A 1 201 ? -9.150 -12.762 -9.655 1.00 90.19 201 VAL A C 1
ATOM 1593 O O . VAL A 1 201 ? -9.125 -13.950 -9.354 1.00 90.19 201 VAL A O 1
ATOM 1596 N N . ALA A 1 202 ? -8.031 -12.073 -9.869 1.00 92.31 202 ALA A N 1
ATOM 1597 C CA . ALA A 1 202 ? -6.705 -12.623 -9.605 1.00 92.31 202 ALA A CA 1
ATOM 1598 C C . ALA A 1 202 ? -6.324 -12.480 -8.120 1.00 92.31 202 ALA A C 1
ATOM 1600 O O . ALA A 1 202 ? -6.967 -11.748 -7.370 1.00 92.31 202 ALA A O 1
ATOM 1601 N N . PHE A 1 203 ? -5.233 -13.137 -7.710 1.00 92.88 203 PHE A N 1
ATOM 1602 C CA . PHE A 1 203 ? -4.744 -13.138 -6.325 1.00 92.88 203 PHE A CA 1
ATOM 1603 C C . PHE A 1 203 ? -4.659 -11.736 -5.702 1.00 92.88 203 PHE A C 1
ATOM 1605 O O . PHE A 1 203 ? -5.222 -11.501 -4.639 1.00 92.88 203 PHE A O 1
ATOM 1612 N N . VAL A 1 204 ? -4.011 -10.789 -6.389 1.00 91.25 204 VAL A N 1
ATOM 1613 C CA . VAL A 1 204 ? -3.837 -9.410 -5.903 1.00 91.25 204 VAL A CA 1
ATOM 1614 C C . VAL A 1 204 ? -5.185 -8.734 -5.648 1.00 91.25 204 VAL A C 1
ATOM 1616 O O . VAL A 1 204 ? -5.368 -8.080 -4.625 1.00 91.25 204 VAL A O 1
ATOM 1619 N N . THR A 1 205 ? -6.143 -8.904 -6.557 1.00 90.25 205 THR A N 1
ATOM 1620 C CA . THR A 1 205 ? -7.496 -8.362 -6.399 1.00 90.25 205 THR A CA 1
ATOM 1621 C C . THR A 1 205 ? -8.204 -9.018 -5.218 1.00 90.25 205 THR A C 1
ATOM 1623 O O . THR A 1 205 ? -8.773 -8.318 -4.388 1.00 90.25 205 THR A O 1
ATOM 1626 N N . ALA A 1 206 ? -8.121 -10.346 -5.104 1.00 92.00 206 ALA A N 1
ATOM 1627 C CA . ALA A 1 206 ? -8.727 -11.097 -4.011 1.00 92.00 206 ALA A CA 1
ATOM 1628 C C . ALA A 1 206 ? -8.177 -10.667 -2.644 1.00 92.00 206 ALA A C 1
ATOM 1630 O O . ALA A 1 206 ? -8.956 -10.333 -1.755 1.00 92.00 206 ALA A O 1
ATOM 1631 N N . VAL A 1 207 ? -6.852 -10.617 -2.476 1.00 91.75 207 VAL A N 1
ATOM 1632 C CA . VAL A 1 207 ? -6.237 -10.235 -1.196 1.00 91.75 207 VAL A CA 1
ATOM 1633 C C . VAL A 1 207 ? -6.521 -8.774 -0.846 1.00 91.75 207 VAL A C 1
ATOM 1635 O O . VAL A 1 207 ? -6.792 -8.480 0.313 1.00 91.75 207 VAL A O 1
ATOM 1638 N N . SER A 1 208 ? -6.569 -7.878 -1.838 1.00 89.56 208 SER A N 1
ATOM 1639 C CA . SER A 1 208 ? -6.926 -6.470 -1.613 1.00 89.56 208 SER A CA 1
ATOM 1640 C C . SER A 1 208 ? -8.373 -6.321 -1.141 1.00 89.56 208 SER A C 1
ATOM 1642 O O . SER A 1 208 ? -8.639 -5.572 -0.205 1.00 89.56 208 SER A O 1
ATOM 1644 N N . LEU A 1 209 ? -9.307 -7.070 -1.742 1.00 89.19 209 LEU A N 1
ATOM 1645 C CA . LEU A 1 209 ? -10.703 -7.091 -1.303 1.00 89.19 209 LEU A CA 1
ATOM 1646 C C . LEU A 1 209 ? -10.820 -7.592 0.133 1.00 89.19 209 LEU A C 1
ATOM 1648 O O . LEU A 1 209 ? -11.497 -6.959 0.934 1.00 89.19 209 LEU A O 1
ATOM 1652 N N 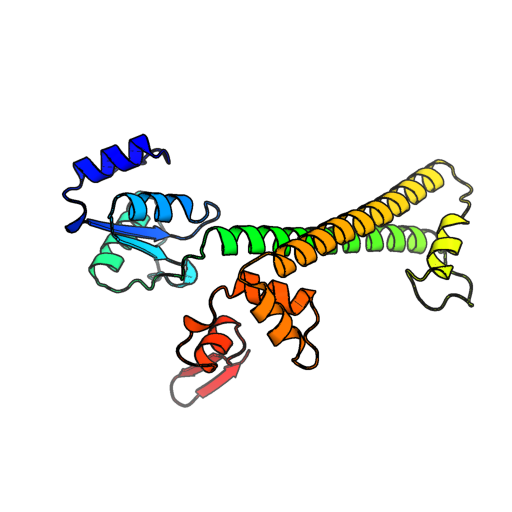. VAL A 1 210 ? -10.155 -8.699 0.469 1.00 90.12 210 VAL A N 1
ATOM 1653 C CA . VAL A 1 210 ? -10.201 -9.252 1.828 1.00 90.12 210 VAL A CA 1
ATOM 1654 C C . VAL A 1 210 ? -9.601 -8.285 2.843 1.00 90.12 210 VAL A C 1
ATOM 1656 O O . VAL A 1 210 ? -10.222 -8.049 3.875 1.00 90.12 210 VAL A O 1
ATOM 1659 N N . ALA A 1 211 ? -8.459 -7.672 2.529 1.00 88.69 211 ALA A N 1
ATOM 1660 C CA . ALA A 1 211 ? -7.826 -6.689 3.397 1.00 88.69 211 ALA A CA 1
ATOM 1661 C C . ALA A 1 211 ? -8.754 -5.494 3.664 1.00 88.69 211 ALA A C 1
ATOM 1663 O O . ALA A 1 211 ? -9.013 -5.150 4.814 1.00 88.69 211 ALA A O 1
ATOM 1664 N N . GLU A 1 212 ? -9.315 -4.875 2.623 1.00 85.75 212 GLU A N 1
ATOM 1665 C CA . GLU A 1 212 ? -10.150 -3.679 2.780 1.00 85.75 212 GLU A CA 1
ATOM 1666 C C . GLU A 1 212 ? -11.527 -3.991 3.379 1.00 85.75 212 GLU A C 1
ATOM 1668 O O . GLU A 1 212 ? -12.052 -3.227 4.190 1.00 85.75 212 GLU A O 1
ATOM 1673 N N . ILE A 1 213 ? -12.116 -5.143 3.064 1.00 86.38 213 ILE A N 1
ATOM 1674 C CA . ILE A 1 213 ? -13.447 -5.501 3.559 1.00 86.38 213 ILE A CA 1
ATOM 1675 C C . ILE A 1 213 ? -13.400 -6.044 4.993 1.00 86.38 213 ILE A C 1
ATOM 1677 O O . ILE A 1 213 ? -14.321 -5.749 5.768 1.00 86.38 213 ILE A O 1
ATOM 1681 N N . GLY A 1 214 ? -12.360 -6.803 5.345 1.00 84.00 214 GLY A N 1
ATOM 1682 C CA . GLY A 1 214 ? -12.322 -7.630 6.547 1.00 84.00 214 GLY A CA 1
ATOM 1683 C C . GLY A 1 214 ? -13.395 -8.721 6.486 1.00 84.00 214 GLY A C 1
ATOM 1684 O O . GLY A 1 214 ? -13.557 -9.419 5.482 1.00 84.00 214 GLY A O 1
ATOM 1685 N N . SER A 1 215 ? -14.199 -8.844 7.544 1.00 81.94 215 SER A N 1
ATOM 1686 C CA . SER A 1 215 ? -15.286 -9.828 7.583 1.00 81.94 215 SER A CA 1
ATOM 1687 C C . SER A 1 215 ? -16.469 -9.442 6.688 1.00 81.94 215 SER A C 1
ATOM 1689 O O . SER A 1 215 ? -17.219 -8.512 6.988 1.00 81.94 215 SER A O 1
ATOM 1691 N N . PHE A 1 216 ? -16.724 -10.232 5.640 1.00 83.06 216 PHE A N 1
ATOM 1692 C CA . PHE A 1 216 ? -17.905 -10.085 4.774 1.00 83.06 216 PHE A CA 1
ATOM 1693 C C . PHE A 1 216 ? -19.231 -10.290 5.523 1.00 83.06 216 PHE A C 1
ATOM 1695 O O . PHE A 1 216 ? -20.256 -9.753 5.109 1.00 83.06 216 PHE A O 1
ATOM 1702 N N . ARG A 1 217 ? -19.219 -11.001 6.661 1.00 83.94 217 ARG A N 1
ATOM 1703 C CA . ARG A 1 217 ? -20.414 -11.229 7.496 1.00 83.94 217 ARG A CA 1
ATOM 1704 C C . ARG A 1 217 ? -20.973 -9.945 8.115 1.00 83.94 217 ARG A C 1
ATOM 1706 O O . ARG A 1 217 ? -22.097 -9.955 8.604 1.00 83.94 217 ARG A O 1
ATOM 1713 N N . ARG A 1 218 ? -20.216 -8.841 8.097 1.00 82.69 218 ARG A N 1
ATOM 1714 C CA . ARG A 1 218 ? -20.696 -7.537 8.582 1.00 82.69 218 ARG A CA 1
ATOM 1715 C C . ARG A 1 218 ? -21.761 -6.914 7.679 1.00 82.69 218 ARG A C 1
ATOM 1717 O O . ARG A 1 218 ? -22.465 -6.005 8.114 1.00 82.69 218 ARG A O 1
ATOM 1724 N N . PHE A 1 219 ? -21.881 -7.390 6.441 1.00 86.44 219 PHE A N 1
ATOM 1725 C CA . PHE A 1 219 ? -22.915 -6.951 5.518 1.00 86.44 219 PHE A CA 1
ATOM 1726 C C . PHE A 1 219 ? -24.122 -7.878 5.612 1.00 86.44 219 PHE A C 1
ATOM 1728 O O . PHE A 1 219 ? -24.020 -9.078 5.375 1.00 86.44 219 PHE A O 1
ATOM 1735 N N . ARG A 1 220 ? -25.283 -7.304 5.936 1.00 86.69 220 ARG A N 1
ATOM 1736 C CA . ARG A 1 220 ? -26.557 -8.033 6.028 1.00 86.69 220 ARG A CA 1
ATOM 1737 C C . ARG A 1 220 ? -27.105 -8.411 4.653 1.00 86.69 220 ARG A C 1
ATOM 1739 O O . ARG A 1 220 ? -27.940 -9.301 4.551 1.00 86.69 220 ARG A O 1
ATOM 1746 N N . SER A 1 221 ? -26.660 -7.723 3.601 1.00 87.44 221 SER A N 1
ATOM 1747 C CA . SER A 1 221 ? -27.050 -7.995 2.221 1.00 87.44 221 SER A CA 1
ATOM 1748 C C . SER A 1 221 ? -25.932 -7.634 1.233 1.00 87.44 221 SER A C 1
ATOM 1750 O O . SER A 1 221 ? -25.108 -6.758 1.522 1.00 87.44 221 SER A O 1
ATOM 1752 N N . PRO A 1 222 ? -25.918 -8.239 0.030 1.00 84.62 222 PRO A N 1
ATOM 1753 C CA . PRO A 1 222 ? -24.983 -7.871 -1.034 1.00 84.62 222 PRO A CA 1
ATOM 1754 C C . PRO A 1 222 ? -25.062 -6.391 -1.437 1.00 84.62 222 PRO A C 1
ATOM 1756 O O . PRO A 1 222 ? -24.034 -5.782 -1.721 1.00 84.62 222 PRO A O 1
ATOM 1759 N N . MET A 1 223 ? -26.254 -5.782 -1.400 1.00 83.06 223 MET A N 1
ATOM 1760 C CA . MET A 1 223 ? -26.429 -4.350 -1.686 1.00 83.06 223 MET A CA 1
ATOM 1761 C C . MET A 1 223 ? -25.661 -3.466 -0.702 1.00 83.06 223 MET A C 1
ATOM 1763 O O . MET A 1 223 ? -25.100 -2.451 -1.103 1.00 83.06 223 MET A O 1
ATOM 1767 N N . GLN A 1 224 ? -25.584 -3.859 0.573 1.00 82.94 224 GLN A N 1
ATOM 1768 C CA . GLN A 1 224 ? -24.822 -3.111 1.572 1.00 82.94 224 GLN A CA 1
ATOM 1769 C C . GLN A 1 224 ? -23.313 -3.158 1.282 1.00 82.94 224 GLN A C 1
ATOM 1771 O O . GLN A 1 224 ? -22.627 -2.149 1.436 1.00 82.94 224 GLN A O 1
ATOM 1776 N N . LEU A 1 225 ? -22.804 -4.305 0.818 1.00 83.12 225 LEU A N 1
ATOM 1777 C CA . LEU A 1 225 ? -21.419 -4.435 0.364 1.00 83.12 225 LEU A CA 1
ATOM 1778 C C . LEU A 1 225 ? -21.164 -3.595 -0.896 1.00 83.12 225 LEU A C 1
ATOM 1780 O O . LEU A 1 225 ? -20.162 -2.891 -0.971 1.00 83.12 225 LEU A O 1
ATOM 1784 N N . MET A 1 226 ? -22.073 -3.628 -1.872 1.00 80.94 226 MET A N 1
ATOM 1785 C CA . MET A 1 226 ? -21.950 -2.810 -3.081 1.00 80.94 226 MET A CA 1
ATOM 1786 C C . MET A 1 226 ? -21.962 -1.314 -2.749 1.00 80.94 226 MET A C 1
ATOM 1788 O O . MET A 1 226 ? -21.145 -0.573 -3.284 1.00 80.94 226 MET A O 1
ATOM 1792 N N . ALA A 1 227 ? -22.827 -0.869 -1.832 1.00 79.31 227 ALA A N 1
ATOM 1793 C CA . ALA A 1 227 ? -22.863 0.520 -1.379 1.00 79.31 227 ALA A CA 1
ATOM 1794 C C . ALA A 1 227 ? -21.553 0.915 -0.682 1.00 79.31 227 ALA A C 1
ATOM 1796 O O . ALA A 1 227 ? -21.025 1.995 -0.932 1.00 79.31 227 ALA A O 1
ATOM 1797 N N . TYR A 1 228 ? -20.992 0.015 0.135 1.00 78.81 228 TYR A N 1
ATOM 1798 C CA . TYR A 1 228 ? -19.688 0.206 0.771 1.00 78.81 228 TYR A CA 1
ATOM 1799 C C . TYR A 1 228 ? -18.546 0.348 -0.245 1.00 78.81 228 TYR A C 1
ATOM 1801 O O . TYR A 1 228 ? -17.667 1.184 -0.063 1.00 78.81 228 TYR A O 1
ATOM 1809 N N . LEU A 1 229 ? -18.583 -0.425 -1.333 1.00 75.38 229 LEU A N 1
ATOM 1810 C CA . LEU A 1 229 ? -17.614 -0.347 -2.431 1.00 75.38 229 LEU A CA 1
ATOM 1811 C C . LEU A 1 229 ? -17.883 0.814 -3.409 1.00 75.38 229 LEU A C 1
ATOM 1813 O O . LEU A 1 229 ? -17.140 0.969 -4.374 1.00 75.38 229 LEU A O 1
ATOM 1817 N N . GLY A 1 230 ? -18.938 1.611 -3.198 1.00 68.19 230 GLY A N 1
ATOM 1818 C CA . GLY A 1 230 ? -19.329 2.693 -4.108 1.00 68.19 230 GLY A CA 1
ATOM 1819 C C . GLY A 1 230 ? -19.902 2.212 -5.447 1.00 68.19 230 GLY A C 1
ATOM 1820 O O . GLY A 1 230 ? -19.901 2.957 -6.417 1.00 68.19 230 GLY A O 1
ATOM 1821 N N . LEU A 1 231 ? -20.379 0.966 -5.510 1.00 73.75 231 LEU A N 1
ATOM 1822 C CA . LEU A 1 231 ? -20.925 0.327 -6.715 1.00 73.75 231 LEU A CA 1
ATOM 1823 C C . LEU A 1 231 ? -22.451 0.465 -6.838 1.00 73.75 231 LEU A C 1
ATOM 1825 O O . LEU A 1 231 ? -23.031 -0.003 -7.815 1.00 73.75 231 LEU A O 1
ATOM 1829 N N . VAL A 1 232 ? -23.110 1.066 -5.842 1.00 68.06 232 VAL A N 1
ATOM 1830 C CA . VAL A 1 232 ? -24.539 1.397 -5.910 1.00 68.06 232 VAL A CA 1
ATOM 1831 C C . VAL A 1 232 ? -24.672 2.830 -6.424 1.00 68.06 232 VAL A C 1
ATOM 1833 O O . VAL A 1 232 ? -24.140 3.735 -5.775 1.00 68.06 232 VAL A O 1
ATOM 1836 N N . PRO A 1 233 ? -25.386 3.054 -7.544 1.00 54.78 233 PRO A N 1
ATOM 1837 C CA . PRO A 1 233 ? -25.625 4.391 -8.065 1.00 54.78 233 PRO A CA 1
ATOM 1838 C C . PRO A 1 233 ? -26.266 5.281 -7.000 1.00 54.78 233 PRO A C 1
ATOM 1840 O O . PRO A 1 233 ? -27.230 4.885 -6.340 1.00 54.78 233 PRO A O 1
ATOM 1843 N N . ARG A 1 234 ? -25.750 6.499 -6.837 1.00 52.00 234 ARG A N 1
ATOM 1844 C CA . ARG A 1 234 ? -26.383 7.510 -5.991 1.00 52.00 234 ARG A CA 1
ATOM 1845 C C . ARG A 1 234 ? -27.600 8.065 -6.716 1.00 52.00 234 ARG A C 1
ATOM 1847 O O . ARG A 1 234 ? -27.502 8.533 -7.850 1.00 52.00 234 ARG A O 1
ATOM 1854 N N . GLU A 1 235 ? -28.740 8.033 -6.040 1.00 49.31 235 GLU A N 1
ATOM 1855 C CA . GLU A 1 235 ? -29.984 8.636 -6.505 1.00 49.31 235 GLU A CA 1
ATOM 1856 C C . GLU A 1 235 ? -30.226 9.935 -5.729 1.00 49.31 235 GLU A C 1
ATOM 1858 O O . GLU A 1 235 ? -30.481 9.927 -4.526 1.00 49.31 235 GLU A O 1
ATOM 1863 N N . TYR A 1 236 ? -30.095 11.064 -6.424 1.00 41.84 236 TYR A N 1
ATOM 1864 C CA . TYR A 1 236 ? -30.573 12.356 -5.949 1.00 41.84 236 TYR A CA 1
ATOM 1865 C C . TYR A 1 236 ? -31.959 12.580 -6.541 1.00 41.84 236 TYR A C 1
ATOM 1867 O O . TYR A 1 236 ? -32.090 12.936 -7.716 1.00 41.84 236 TYR A O 1
ATOM 1875 N N . SER A 1 237 ? -32.978 12.374 -5.712 1.00 41.97 237 SER A N 1
ATOM 1876 C CA . SER A 1 237 ? -34.366 12.665 -6.058 1.00 41.97 237 SER A CA 1
ATOM 1877 C C . SER A 1 237 ? -34.853 13.851 -5.234 1.00 41.97 237 SER A C 1
ATOM 1879 O O . SER A 1 237 ? -34.922 13.770 -4.008 1.00 41.97 237 SER A O 1
ATOM 1881 N N . SER A 1 238 ? -35.183 14.961 -5.894 1.00 39.97 238 SER A N 1
ATOM 1882 C CA . SER A 1 238 ? -35.924 16.066 -5.278 1.00 39.97 238 SER A CA 1
ATOM 1883 C C . SER A 1 238 ? -37.112 16.448 -6.164 1.00 39.97 238 SER A C 1
ATOM 1885 O O . SER A 1 238 ? -36.965 16.769 -7.345 1.00 39.97 238 SER A O 1
ATOM 1887 N N . GLY A 1 239 ? -38.323 16.376 -5.600 1.00 64.81 239 GLY A N 1
ATOM 1888 C CA . GLY A 1 239 ? -39.566 16.613 -6.342 1.00 64.81 239 GLY A CA 1
ATOM 1889 C C . GLY A 1 239 ? -39.743 15.644 -7.520 1.00 64.81 239 GLY A C 1
ATOM 1890 O O . GLY A 1 239 ? -39.627 14.436 -7.350 1.00 64.81 239 GLY A O 1
ATOM 1891 N N . GLN A 1 240 ? -40.017 16.173 -8.716 1.00 52.88 240 GLN A N 1
ATOM 1892 C CA . GLN A 1 240 ? -40.201 15.391 -9.953 1.00 52.88 240 GLN A CA 1
ATOM 1893 C C . GLN A 1 240 ? -38.884 15.041 -10.678 1.00 52.88 240 GLN A C 1
ATOM 1895 O O . GLN A 1 240 ? -38.914 14.450 -11.755 1.00 52.88 240 GLN A O 1
ATOM 1900 N N . SER A 1 241 ? -37.725 15.414 -10.127 1.00 40.28 241 SER A N 1
ATOM 1901 C CA . SER A 1 241 ? -36.424 15.176 -10.756 1.00 40.28 241 SER A CA 1
ATOM 1902 C C . SER A 1 241 ? -35.723 13.986 -10.114 1.00 40.28 241 SER A C 1
ATOM 1904 O O . SER A 1 241 ? -35.433 14.010 -8.918 1.00 40.28 241 SER A O 1
ATOM 1906 N N . VAL A 1 242 ? -35.427 12.968 -10.924 1.00 49.38 242 VAL A N 1
ATOM 1907 C CA . VAL A 1 242 ? -34.613 11.809 -10.545 1.00 49.38 242 VAL A CA 1
ATOM 1908 C C . VAL A 1 242 ? -33.289 11.884 -11.297 1.00 49.38 242 VAL A C 1
ATOM 1910 O O . VAL A 1 242 ? -33.250 11.760 -12.522 1.00 49.38 242 VAL A O 1
ATOM 1913 N N . ARG A 1 243 ? -32.182 12.061 -10.570 1.00 47.53 243 ARG A N 1
ATOM 1914 C CA . ARG A 1 243 ? -30.826 11.910 -11.111 1.00 47.53 243 ARG A CA 1
ATOM 1915 C C . ARG A 1 243 ? -30.151 10.708 -10.472 1.00 47.53 243 ARG A C 1
ATOM 1917 O O . ARG A 1 243 ? -29.899 10.701 -9.270 1.00 47.53 243 ARG A O 1
ATOM 1924 N N . ARG A 1 244 ? -29.820 9.717 -11.298 1.00 50.84 244 ARG A N 1
ATOM 1925 C CA . ARG A 1 244 ? -29.024 8.544 -10.918 1.00 50.84 244 ARG A CA 1
ATOM 1926 C C . ARG A 1 244 ? -27.629 8.689 -11.518 1.00 50.84 244 ARG A C 1
ATOM 1928 O O . ARG A 1 244 ? -27.513 8.881 -12.726 1.00 50.84 244 ARG A O 1
ATOM 1935 N N . GLY A 1 245 ? -26.594 8.643 -10.685 1.00 54.88 245 GLY A N 1
ATOM 1936 C CA . GLY A 1 245 ? -25.192 8.752 -11.104 1.00 54.88 245 GLY A CA 1
ATOM 1937 C C . GLY A 1 245 ? -24.277 7.791 -10.344 1.00 54.88 245 GLY A C 1
ATOM 1938 O O . GLY A 1 245 ? -24.675 7.261 -9.308 1.00 54.88 245 GLY A O 1
ATOM 1939 N N . ASN A 1 246 ? -23.066 7.583 -10.873 1.00 41.44 246 ASN A N 1
ATOM 1940 C CA . ASN A 1 246 ? -21.949 6.915 -10.191 1.00 41.44 246 ASN A CA 1
ATOM 1941 C C . ASN A 1 246 ? -21.029 7.955 -9.550 1.00 41.44 246 ASN A C 1
ATOM 1943 O O . ASN A 1 246 ? -20.796 8.994 -10.211 1.00 41.44 246 ASN A O 1
#

Solvent-accessible surface area (backbone atoms only — not comparable to full-atom values): 14573 Å² total; per-residue (Å²): 130,79,93,73,67,97,41,74,68,54,50,54,53,50,49,64,74,74,48,59,45,90,81,43,78,46,73,49,71,60,58,97,78,66,60,60,66,53,53,53,39,47,76,67,58,26,50,65,40,44,26,47,69,91,63,55,90,78,70,90,87,76,81,81,86,46,75,64,58,54,54,50,50,50,52,51,34,51,74,69,66,68,61,64,64,54,88,78,74,53,74,67,34,49,54,46,34,52,54,50,49,53,38,50,53,32,48,51,51,24,50,52,28,49,49,52,40,51,51,53,32,54,76,71,70,58,72,77,60,90,90,55,86,52,83,88,36,74,70,38,48,54,52,61,74,66,64,81,60,94,50,64,73,58,39,53,54,51,50,53,34,53,47,47,30,52,54,25,52,53,52,33,49,54,46,54,51,51,50,52,52,48,37,71,73,40,94,57,25,67,58,32,55,56,42,41,72,40,92,91,33,48,67,71,56,21,48,46,49,44,30,75,61,50,66,71,82,78,41,92,42,71,68,55,48,33,48,73,72,63,71,50,66,51,71,55,69,61,89,95,45,79,46,76,42,128